Protein AF-A0AA39YQF6-F1 (afdb_monomer)

InterPro domains:
  IPR001810 F-box domain [PF12937] (75-109)
  IPR001810 F-box domain [PS50181] (71-117)
  IPR001810 F-box domain [SM00256] (77-116)
  IPR036047 F-box-like domain superfamily [SSF81383] (59-117)

Secondary structure (DSSP, 8-state):
----HHHHHHHHHHHHHHHHHS----HHHHHHH---GGGGS---------------------------------TTS-HHHHHHHHHT--HHHHHHHHHH-HHHHHH--HHHHS-HHHHHHHHHHHHHHHHHTT-SS-EEEETTTTEEEEGGGSBHHHHTSTTSTTSTTGGG---HHHHHHTTSS-TT-EEEB-BTTB--TT-EEEEPTTT--EE-------STT------THHHHHHTT--PPP-

Foldseek 3Di:
DDDDPVNVVVLVVVLVVVLVPLPVPVVVVVQVPVDDPVNPPDDDPDDDDDDDDDDDDDDDDDDPPPPPPPPDPPPVDDVVVVLVSLLPDQLVSLVSQLVSDVVSVVSDDSPVRDDLVSLLVVQLVVLVVVVVVVDVFRWAAASQSSHIDGQQQFFPCCPPNCCHSPHPNVSVHHGPQRCLVVVVDPAQDWTQGDDPNDRPSQFTWGQHPQQSDTDGDRGDDDDDPDDDPDDPPPCVVRVPDDDPDD

Mean predicted aligned error: 13.23 Å

pLDDT: mean 72.47, std 19.82, range [30.06, 97.0]

Solvent-accessible surface area (backbone atoms only — not comparable to full-atom values): 15669 Å² total; per-residue (Å²): 134,90,77,55,70,67,59,53,53,48,51,52,48,51,51,52,50,48,63,69,65,46,68,85,65,57,56,62,63,68,47,68,57,77,59,58,86,73,75,70,74,78,79,83,95,79,87,87,90,88,84,84,90,80,89,82,83,87,81,94,67,88,78,77,77,73,74,80,72,70,79,70,73,78,78,85,55,58,68,68,59,51,52,57,57,52,72,73,49,51,69,73,53,44,56,52,45,32,73,73,36,73,66,42,43,73,71,53,56,67,76,85,72,47,55,74,63,57,56,45,53,51,46,54,56,50,45,58,50,51,63,73,69,65,50,96,63,62,6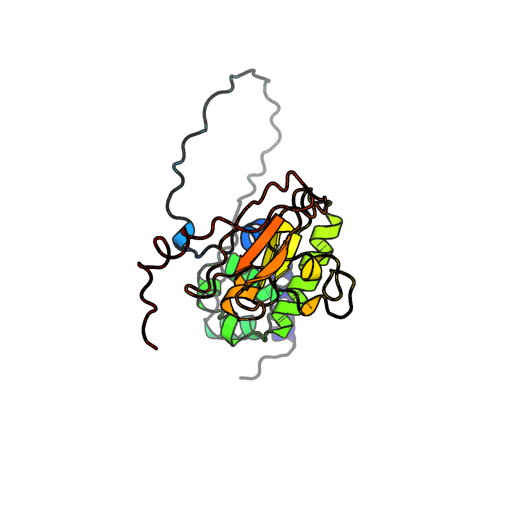3,40,60,16,64,76,80,74,41,60,36,53,53,62,47,25,36,42,57,38,54,76,36,68,20,6,88,90,33,95,38,26,83,70,17,46,30,49,69,54,28,44,78,67,61,73,49,56,62,69,40,76,38,50,36,40,52,95,94,38,83,51,92,49,38,43,38,41,29,41,71,83,73,56,43,83,47,82,48,84,50,84,80,82,68,96,80,77,77,91,83,83,77,79,67,58,63,75,71,49,72,77,68,79,74,82,82,130

Structure (mmCIF, N/CA/C/O backbone):
data_AF-A0AA39YQF6-F1
#
_entry.id   AF-A0AA39YQF6-F1
#
loop_
_atom_site.group_PDB
_atom_site.id
_atom_site.type_symbol
_atom_site.label_atom_id
_atom_site.label_alt_id
_atom_site.label_comp_id
_atom_site.label_asym_id
_atom_site.label_entity_id
_atom_site.label_seq_id
_atom_site.pdbx_PDB_ins_code
_atom_site.Cartn_x
_atom_site.Cartn_y
_atom_site.Cartn_z
_atom_site.occupancy
_atom_site.B_iso_or_equiv
_atom_site.auth_seq_id
_atom_site.auth_comp_id
_atom_site.auth_asym_id
_atom_site.auth_atom_id
_atom_site.pdbx_PDB_model_num
ATOM 1 N N . MET A 1 1 ? 26.046 -16.372 -26.008 1.00 54.56 1 MET A N 1
ATOM 2 C CA . MET A 1 1 ? 26.541 -15.066 -26.482 1.00 54.56 1 MET A CA 1
ATOM 3 C C . MET A 1 1 ? 27.034 -14.348 -25.251 1.00 54.56 1 MET A C 1
ATOM 5 O O . MET A 1 1 ? 26.208 -14.019 -24.410 1.00 54.56 1 MET A O 1
ATOM 9 N N . ASP A 1 2 ? 28.344 -14.199 -25.107 1.00 76.88 2 ASP A N 1
ATOM 10 C CA . ASP A 1 2 ? 28.911 -13.484 -23.968 1.00 76.88 2 ASP A CA 1
ATOM 11 C C . ASP A 1 2 ? 28.803 -11.986 -24.250 1.00 76.88 2 ASP A C 1
ATOM 13 O O . ASP A 1 2 ? 29.362 -11.484 -25.225 1.00 76.88 2 ASP A O 1
ATOM 17 N N . VAL A 1 3 ? 28.003 -11.288 -23.447 1.00 80.69 3 VAL A N 1
ATOM 18 C CA . VAL A 1 3 ? 27.923 -9.826 -23.473 1.00 80.69 3 VAL A CA 1
ATOM 19 C C . VAL A 1 3 ? 29.061 -9.313 -22.601 1.00 80.69 3 VAL A C 1
ATOM 21 O O . VAL A 1 3 ? 29.160 -9.702 -21.441 1.00 80.69 3 VAL A O 1
ATOM 24 N N . ASP A 1 4 ? 29.931 -8.466 -23.146 1.00 89.88 4 ASP A N 1
ATOM 25 C CA . ASP A 1 4 ? 31.057 -7.927 -22.389 1.00 89.88 4 ASP A CA 1
ATOM 26 C C . ASP A 1 4 ? 30.596 -6.977 -21.259 1.00 89.88 4 ASP A C 1
ATOM 28 O O . ASP A 1 4 ? 29.577 -6.281 -21.361 1.00 89.88 4 ASP A O 1
ATOM 32 N N . ASP A 1 5 ? 31.379 -6.913 -20.178 1.00 80.62 5 ASP A N 1
ATOM 33 C CA . ASP A 1 5 ? 31.087 -6.094 -18.990 1.00 80.62 5 ASP A CA 1
ATOM 34 C C . ASP A 1 5 ? 30.942 -4.592 -19.297 1.00 80.62 5 ASP A C 1
ATOM 36 O O . ASP A 1 5 ? 30.231 -3.863 -18.590 1.00 80.62 5 ASP A O 1
ATOM 40 N N . ALA A 1 6 ? 31.592 -4.096 -20.357 1.00 82.88 6 ALA A N 1
ATOM 41 C CA . ALA A 1 6 ? 31.495 -2.693 -20.745 1.00 82.88 6 ALA A CA 1
ATOM 42 C C . ALA A 1 6 ? 30.130 -2.387 -21.380 1.00 82.88 6 ALA A C 1
ATOM 44 O O . ALA A 1 6 ? 29.545 -1.330 -21.106 1.00 82.88 6 ALA A O 1
ATOM 45 N N . THR A 1 7 ? 29.587 -3.320 -22.161 1.00 73.31 7 THR A N 1
ATOM 46 C CA . THR A 1 7 ? 28.230 -3.263 -22.709 1.00 73.31 7 THR A CA 1
ATOM 47 C C . THR A 1 7 ? 27.186 -3.309 -21.592 1.00 73.31 7 THR A C 1
ATOM 49 O O . THR A 1 7 ? 26.326 -2.424 -21.535 1.00 73.31 7 THR A O 1
ATOM 52 N N . LEU A 1 8 ? 27.311 -4.227 -20.625 1.00 69.44 8 LEU A N 1
ATOM 53 C CA . LEU A 1 8 ? 26.427 -4.269 -19.448 1.00 69.44 8 LEU A CA 1
ATOM 54 C C . LEU A 1 8 ? 26.492 -2.968 -18.630 1.00 69.44 8 LEU A C 1
ATOM 56 O O . LEU A 1 8 ? 25.461 -2.414 -18.242 1.00 69.44 8 LEU A O 1
ATOM 60 N N . SER A 1 9 ? 27.689 -2.404 -18.445 1.00 70.88 9 SER A N 1
ATOM 61 C CA . SER A 1 9 ? 27.882 -1.124 -17.745 1.00 70.88 9 SER A CA 1
ATOM 62 C C . SER A 1 9 ? 27.287 0.079 -18.484 1.00 70.88 9 SER A C 1
ATOM 64 O O . SER A 1 9 ? 26.882 1.066 -17.862 1.00 70.88 9 SER A O 1
ATOM 66 N N . ARG A 1 10 ? 27.249 0.056 -19.820 1.00 72.50 10 ARG A N 1
ATOM 67 C CA . ARG A 1 10 ? 26.584 1.092 -20.628 1.00 72.50 10 ARG A CA 1
ATOM 68 C C . ARG A 1 10 ? 25.068 0.977 -20.534 1.00 72.50 10 ARG A C 1
ATOM 70 O O . ARG A 1 10 ? 24.413 1.994 -20.318 1.00 72.50 10 ARG A O 1
ATOM 77 N N . ILE A 1 11 ? 24.537 -0.240 -20.625 1.00 67.81 11 ILE A N 1
ATOM 78 C CA . ILE A 1 11 ? 23.104 -0.517 -20.481 1.00 67.81 11 ILE A CA 1
ATOM 79 C C . ILE A 1 11 ? 22.628 -0.097 -19.086 1.00 67.81 11 ILE A C 1
ATOM 81 O O . ILE A 1 11 ? 21.686 0.681 -18.972 1.00 67.81 11 ILE A O 1
ATOM 85 N N . SER A 1 12 ? 23.336 -0.507 -18.031 1.00 70.75 12 SER A N 1
ATOM 86 C CA . SER A 1 12 ? 23.021 -0.147 -16.642 1.00 70.75 12 SER A CA 1
ATOM 87 C C . SER A 1 12 ? 23.005 1.370 -16.406 1.00 70.75 12 SER A C 1
ATOM 89 O O . SER A 1 12 ? 22.069 1.903 -15.799 1.00 70.75 12 SER A O 1
ATOM 91 N N . ARG A 1 13 ? 23.988 2.103 -16.952 1.00 71.69 13 ARG A N 1
ATOM 92 C CA . ARG A 1 13 ? 23.997 3.576 -16.907 1.00 71.69 13 ARG A CA 1
ATOM 93 C C . ARG A 1 13 ? 22.835 4.184 -17.684 1.00 71.69 13 ARG A C 1
ATOM 95 O O . ARG A 1 13 ? 22.182 5.078 -17.159 1.00 71.69 13 ARG A O 1
ATOM 102 N N . GLY A 1 14 ? 22.538 3.670 -18.878 1.00 72.94 14 GLY A N 1
ATOM 103 C CA . GLY A 1 14 ? 21.401 4.113 -19.684 1.00 72.94 14 GLY A CA 1
ATOM 104 C C . GLY A 1 14 ? 20.064 3.921 -18.967 1.00 72.94 14 GLY A C 1
ATOM 105 O O . GLY A 1 14 ? 19.251 4.840 -18.942 1.00 72.94 14 GLY A O 1
ATOM 106 N N . ILE A 1 15 ? 19.866 2.775 -18.309 1.00 64.81 15 ILE A N 1
ATOM 107 C CA . ILE A 1 15 ? 18.685 2.495 -17.481 1.00 64.81 15 ILE A CA 1
ATOM 108 C C . ILE A 1 15 ? 18.631 3.442 -16.284 1.00 64.81 15 ILE A C 1
ATOM 110 O O . ILE A 1 15 ? 17.590 4.031 -16.014 1.00 64.81 15 ILE A O 1
ATOM 114 N N . SER A 1 16 ? 19.744 3.615 -15.572 1.00 68.56 16 SER A N 1
ATOM 115 C CA . SER A 1 16 ? 19.811 4.490 -14.396 1.00 68.56 16 SER A CA 1
ATOM 116 C C . SER A 1 16 ? 19.506 5.944 -14.752 1.00 68.56 16 SER A C 1
ATOM 118 O O . SER A 1 16 ? 18.759 6.619 -14.042 1.00 68.56 16 SER A O 1
ATOM 120 N N . ASP A 1 17 ? 20.040 6.423 -15.874 1.00 70.62 17 ASP A N 1
ATOM 121 C CA . ASP A 1 17 ? 19.759 7.757 -16.389 1.00 70.62 17 ASP A CA 1
ATOM 122 C C . ASP A 1 17 ? 18.329 7.874 -16.903 1.00 70.62 17 ASP A C 1
ATOM 124 O O . ASP A 1 17 ? 17.693 8.895 -16.650 1.00 70.62 17 ASP A O 1
ATOM 128 N N . LEU A 1 18 ? 17.786 6.835 -17.544 1.00 65.00 18 LEU A N 1
ATOM 129 C CA . LEU A 1 18 ? 16.376 6.784 -17.916 1.00 65.00 18 LEU A CA 1
ATOM 130 C C . LEU A 1 18 ? 15.501 6.905 -16.665 1.00 65.00 18 LEU A C 1
ATOM 132 O O . LEU A 1 18 ? 14.686 7.815 -16.615 1.00 65.00 18 LEU A O 1
ATOM 136 N N . ILE A 1 19 ? 15.729 6.082 -15.631 1.00 63.62 19 ILE A N 1
ATOM 137 C CA . ILE A 1 19 ? 15.008 6.097 -14.344 1.00 63.62 19 ILE A CA 1
ATOM 138 C C . ILE A 1 19 ? 15.106 7.462 -13.655 1.00 63.62 19 ILE A C 1
ATOM 140 O O . ILE A 1 19 ? 14.119 7.925 -13.082 1.00 63.62 19 ILE A O 1
ATOM 144 N N . ARG A 1 20 ? 16.284 8.100 -13.687 1.00 68.81 20 ARG A N 1
ATOM 145 C CA . ARG A 1 20 ? 16.514 9.429 -13.100 1.00 68.81 20 ARG A CA 1
ATOM 146 C C . ARG A 1 20 ? 15.802 10.533 -13.886 1.00 68.81 20 ARG A C 1
ATOM 148 O O . ARG A 1 20 ? 15.379 11.513 -13.285 1.00 68.81 20 ARG A O 1
ATOM 155 N N . ARG A 1 21 ? 15.699 10.383 -15.210 1.00 65.12 21 ARG A N 1
ATOM 156 C CA . ARG A 1 21 ? 15.025 11.322 -16.122 1.00 65.12 21 ARG A CA 1
ATOM 157 C C . ARG A 1 21 ? 13.531 11.088 -16.236 1.00 65.12 21 ARG A C 1
ATOM 159 O O . ARG A 1 21 ? 12.844 11.964 -16.760 1.00 65.12 21 ARG A O 1
ATOM 166 N N . LEU A 1 22 ? 13.023 9.939 -15.782 1.00 56.62 22 LEU A N 1
ATOM 167 C CA . LEU A 1 22 ? 11.589 9.785 -15.610 1.00 56.62 22 LEU A CA 1
ATOM 168 C C . LEU A 1 22 ? 11.155 10.947 -14.730 1.00 56.62 22 LEU A C 1
ATOM 170 O O . LEU A 1 22 ? 11.767 11.137 -13.671 1.00 56.62 22 LEU A O 1
ATOM 174 N N . PRO A 1 23 ? 10.164 11.748 -15.168 1.00 52.62 23 PRO A N 1
ATOM 175 C CA . PRO A 1 23 ? 9.659 12.800 -14.317 1.00 52.62 23 PRO A CA 1
ATOM 176 C C . PRO A 1 23 ? 9.361 12.175 -12.953 1.00 52.62 23 PRO A C 1
ATOM 178 O O . PRO A 1 23 ? 9.047 10.979 -12.864 1.00 52.62 23 PRO A O 1
ATOM 181 N N . GLU A 1 24 ? 9.414 12.962 -11.883 1.00 54.78 24 GLU A N 1
ATOM 182 C CA . GLU A 1 24 ? 8.571 12.644 -10.737 1.00 54.78 24 GLU A CA 1
ATOM 183 C C . GLU A 1 24 ? 7.124 12.747 -11.242 1.00 54.78 24 GLU A C 1
ATOM 185 O O . GLU A 1 24 ? 6.407 13.704 -10.974 1.00 54.78 24 GLU A O 1
ATOM 190 N N . VAL A 1 25 ? 6.702 11.777 -12.067 1.00 46.88 25 VAL A N 1
ATOM 191 C CA . VAL A 1 25 ? 5.319 11.417 -12.279 1.00 46.88 25 VAL A CA 1
ATOM 192 C C . VAL A 1 25 ? 4.860 11.269 -10.861 1.00 46.88 25 VAL A C 1
ATOM 194 O O . VAL A 1 25 ? 5.382 10.401 -10.162 1.00 46.88 25 VAL A O 1
ATOM 197 N N . SER A 1 26 ? 4.046 12.228 -10.423 1.00 49.22 26 SER A N 1
ATOM 198 C CA . SER A 1 26 ? 3.523 12.326 -9.075 1.00 49.22 26 SER A CA 1
ATOM 199 C C . SER A 1 26 ? 3.069 10.925 -8.685 1.00 49.22 26 SER A C 1
ATOM 201 O O . SER A 1 26 ? 1.995 10.470 -9.078 1.00 49.22 26 SER A O 1
ATOM 203 N N . LEU A 1 27 ? 3.953 10.193 -7.996 1.00 49.50 27 LEU A N 1
ATOM 204 C CA . LEU A 1 27 ? 3.672 8.849 -7.513 1.00 49.50 27 LEU A CA 1
ATOM 205 C C . LEU A 1 27 ? 2.455 8.978 -6.605 1.00 49.50 27 LEU A C 1
ATOM 207 O O . LEU A 1 27 ? 1.599 8.117 -6.615 1.00 49.50 27 LEU A O 1
ATOM 211 N N . GLU A 1 28 ? 2.285 10.130 -5.959 1.00 50.06 28 GLU A N 1
ATOM 212 C CA . GLU A 1 28 ? 1.032 10.529 -5.342 1.00 50.06 28 GLU A CA 1
ATOM 213 C C . GLU A 1 28 ? -0.171 10.187 -6.238 1.00 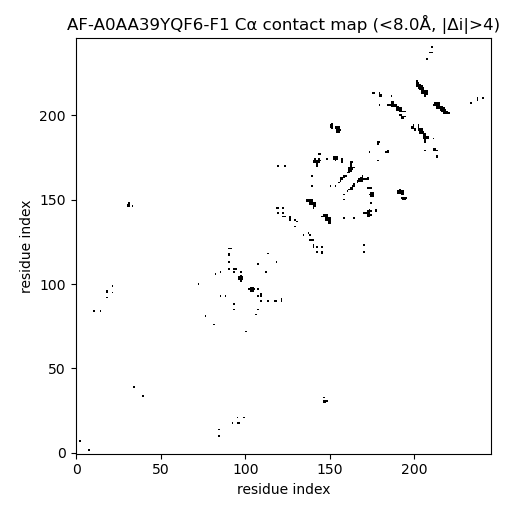50.06 28 GLU A C 1
ATOM 215 O O . GLU A 1 28 ? -0.958 9.341 -5.833 1.00 50.06 28 GLU A O 1
ATOM 220 N N . ARG A 1 29 ? -0.313 10.701 -7.470 1.00 48.00 29 ARG A N 1
ATOM 221 C CA . ARG A 1 29 ? -1.481 10.376 -8.322 1.00 48.00 29 ARG A CA 1
ATOM 222 C C . ARG A 1 29 ? -1.661 8.876 -8.561 1.00 48.00 29 ARG A C 1
ATOM 224 O O . ARG A 1 29 ? -2.766 8.370 -8.414 1.00 48.00 29 ARG A O 1
ATOM 231 N N . GLN A 1 30 ? -0.605 8.139 -8.888 1.00 52.31 30 GLN A N 1
ATOM 232 C CA . GLN A 1 30 ? -0.744 6.706 -9.185 1.00 52.31 30 GLN A CA 1
ATOM 233 C C . GLN A 1 30 ? -1.089 5.874 -7.932 1.00 52.31 30 GLN A C 1
ATOM 235 O O . GLN A 1 30 ? -1.746 4.839 -8.023 1.00 52.31 30 GLN A O 1
ATOM 240 N N . TRP A 1 31 ? -0.688 6.350 -6.752 1.00 51.53 31 TRP A N 1
ATOM 241 C CA . TRP A 1 31 ? -0.896 5.679 -5.471 1.00 51.53 31 TRP A CA 1
ATOM 242 C C . TRP A 1 31 ? -2.199 6.087 -4.776 1.00 51.53 31 TRP A C 1
ATOM 244 O O . TRP A 1 31 ? -2.759 5.275 -4.039 1.00 51.53 31 TRP A O 1
ATOM 254 N N . TRP A 1 32 ? -2.691 7.308 -5.018 1.00 48.25 32 TRP A N 1
ATOM 255 C CA . TRP A 1 32 ? -3.987 7.790 -4.532 1.00 48.25 32 TRP A CA 1
ATOM 256 C C . TRP A 1 32 ? -5.139 7.032 -5.179 1.00 48.25 32 TRP A C 1
ATOM 258 O O . TRP A 1 32 ? -6.104 6.702 -4.492 1.00 48.25 32 TRP A O 1
ATOM 268 N N . TYR A 1 33 ? -5.040 6.722 -6.475 1.00 43.44 33 TYR A N 1
ATOM 269 C CA . TYR A 1 33 ? -6.209 6.221 -7.186 1.00 43.44 33 TYR A CA 1
ATOM 270 C C . TYR A 1 33 ? -6.398 4.717 -7.105 1.00 43.44 33 TYR A C 1
ATOM 272 O O . TYR A 1 33 ? -7.548 4.297 -7.107 1.00 43.44 33 TYR A O 1
ATOM 280 N N . GLY A 1 34 ? -5.349 3.886 -6.977 1.00 41.56 34 GLY A N 1
ATOM 281 C CA . GLY A 1 34 ? -5.523 2.420 -6.932 1.00 41.56 34 GLY A CA 1
ATOM 282 C C . GLY A 1 34 ? -6.528 1.907 -7.978 1.00 41.56 34 GLY A C 1
ATOM 283 O O . GLY A 1 34 ? -7.260 0.949 -7.706 1.00 41.56 34 GLY A O 1
ATOM 284 N N . ALA A 1 35 ? -6.598 2.642 -9.086 1.00 37.28 35 ALA A N 1
ATOM 285 C CA . ALA A 1 35 ? -7.637 2.600 -10.081 1.00 37.28 35 ALA A CA 1
ATOM 286 C C . ALA A 1 35 ? -7.198 1.564 -11.091 1.00 37.28 35 ALA A C 1
ATOM 288 O O . ALA A 1 35 ? -6.044 1.559 -11.538 1.00 37.28 35 ALA A O 1
ATOM 289 N N . HIS A 1 36 ? -8.112 0.663 -11.412 1.00 40.94 36 HIS A N 1
ATOM 290 C CA . HIS A 1 36 ? -7.956 -0.140 -12.607 1.00 40.94 36 HIS A CA 1
ATOM 291 C C . HIS A 1 36 ? -7.805 0.840 -13.789 1.00 40.94 36 HIS A C 1
ATOM 293 O O . HIS A 1 36 ? -8.430 1.901 -13.761 1.00 40.94 36 HIS A O 1
ATOM 299 N N . PRO A 1 37 ? -7.014 0.545 -14.835 1.00 41.44 37 PRO A N 1
ATOM 300 C CA . PRO A 1 37 ? -6.973 1.382 -16.040 1.00 41.44 37 PRO A CA 1
ATOM 301 C C . PRO A 1 37 ? -8.361 1.668 -16.651 1.00 41.44 37 PRO A C 1
ATOM 303 O O . PRO A 1 37 ? -8.509 2.629 -17.400 1.00 41.44 37 PRO A O 1
ATOM 306 N N . ASP A 1 38 ? -9.374 0.873 -16.297 1.00 42.38 38 ASP A N 1
ATOM 307 C CA . ASP A 1 38 ? -10.764 1.034 -16.734 1.00 42.38 38 ASP A CA 1
ATOM 308 C C . ASP A 1 38 ? -11.576 2.048 -15.903 1.00 42.38 38 ASP A C 1
ATOM 310 O O . ASP A 1 38 ? -12.613 2.515 -16.365 1.00 42.38 38 ASP A O 1
ATOM 314 N N . ASP A 1 39 ? -11.098 2.471 -14.725 1.00 37.03 39 ASP A N 1
ATOM 315 C CA . ASP A 1 39 ? -11.755 3.512 -13.910 1.00 37.03 39 ASP A CA 1
ATOM 316 C C . ASP A 1 39 ? -11.535 4.933 -14.486 1.00 37.03 39 ASP A C 1
ATOM 318 O O . ASP A 1 39 ? -12.001 5.921 -13.922 1.00 37.03 39 ASP A O 1
ATOM 322 N N . TYR A 1 40 ? -10.822 5.056 -15.615 1.00 40.50 40 TYR A N 1
ATOM 323 C CA . TYR A 1 40 ? -10.570 6.317 -16.327 1.00 40.50 40 TYR A CA 1
ATOM 324 C C . TYR A 1 40 ? -11.576 6.605 -17.455 1.00 40.50 40 TYR A C 1
ATOM 326 O O . TYR A 1 40 ? -11.377 7.538 -18.239 1.00 40.50 40 TYR A O 1
ATOM 334 N N . ALA A 1 41 ? -12.656 5.829 -17.571 1.00 42.00 41 ALA A N 1
ATOM 335 C CA . ALA A 1 41 ? -13.713 6.131 -18.524 1.00 42.00 41 ALA A CA 1
ATOM 336 C C . ALA A 1 41 ? -14.601 7.284 -18.011 1.00 42.00 41 ALA A C 1
ATOM 338 O O . ALA A 1 41 ? -15.471 7.080 -17.172 1.00 42.00 41 ALA A O 1
ATOM 339 N N . LEU A 1 42 ? -14.401 8.460 -18.621 1.00 42.50 42 LEU A N 1
ATOM 340 C CA . LEU A 1 42 ? -15.298 9.627 -18.675 1.00 42.50 42 LEU A CA 1
ATOM 341 C C . LEU A 1 42 ? -15.326 10.549 -17.441 1.00 42.50 42 LEU A C 1
ATOM 343 O O . LEU A 1 42 ? -16.198 10.451 -16.588 1.00 42.50 42 LEU A O 1
ATOM 347 N N . GLU A 1 43 ? -14.477 11.577 -17.469 1.00 34.66 43 GLU A N 1
ATOM 348 C CA . GLU A 1 43 ? -14.883 12.915 -17.018 1.00 34.66 43 GLU A CA 1
ATOM 349 C C . GLU A 1 43 ? -14.986 13.811 -18.270 1.00 34.66 43 GLU A C 1
ATOM 351 O O . GLU A 1 43 ? -14.024 13.876 -19.046 1.00 34.6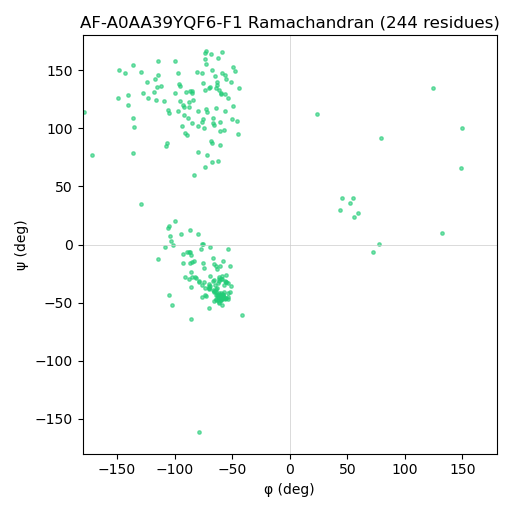6 43 GLU A O 1
ATOM 356 N N . PRO A 1 44 ? -16.140 14.452 -18.539 1.00 36.19 44 PRO A N 1
ATOM 357 C CA . PRO A 1 44 ? -16.311 15.322 -19.695 1.00 36.19 44 PRO A CA 1
ATOM 358 C C . PRO A 1 44 ? -15.506 16.617 -19.530 1.00 36.19 44 PRO A C 1
ATOM 360 O O . PRO A 1 44 ? -15.510 17.266 -18.486 1.00 36.19 44 PRO A O 1
ATOM 363 N N . ALA A 1 45 ? -14.805 16.991 -20.598 1.00 42.53 45 ALA A N 1
ATOM 364 C CA . ALA A 1 45 ? -13.993 18.193 -20.692 1.00 42.53 45 ALA A CA 1
ATOM 365 C C . ALA A 1 45 ? -14.869 19.453 -20.785 1.00 42.53 45 ALA A C 1
ATOM 367 O O . ALA A 1 45 ? -15.018 20.024 -21.859 1.00 42.53 45 ALA A O 1
ATOM 368 N N . GLU A 1 46 ? -15.435 19.911 -19.672 1.00 46.66 46 GLU A N 1
ATOM 369 C CA . GLU A 1 46 ? -16.188 21.168 -19.637 1.00 46.66 46 GLU A CA 1
ATOM 370 C C . GLU A 1 46 ? -15.836 21.991 -18.397 1.00 46.66 46 GLU A C 1
ATOM 372 O O . GLU A 1 46 ? -16.573 22.012 -17.425 1.00 46.66 46 GLU A O 1
ATOM 377 N N . HIS A 1 47 ? -14.693 22.684 -18.436 1.00 43.38 47 HIS A N 1
ATOM 378 C CA . HIS A 1 47 ? -14.525 24.004 -17.808 1.00 43.38 47 HIS A CA 1
ATOM 379 C C . HIS A 1 47 ? -13.180 24.629 -18.203 1.00 43.38 47 HIS A C 1
ATOM 381 O O . HIS A 1 47 ? -12.217 24.683 -17.441 1.00 43.38 47 HIS A O 1
ATOM 387 N N . GLN A 1 48 ? -13.129 25.153 -19.425 1.00 41.47 48 GLN A N 1
ATOM 388 C CA . GLN A 1 48 ? -12.223 26.238 -19.786 1.00 41.47 48 GLN A CA 1
ATOM 389 C C . GLN A 1 48 ? -13.029 27.245 -20.596 1.00 41.47 48 GLN A C 1
ATOM 391 O O . GLN A 1 48 ? -13.321 26.987 -21.755 1.00 41.47 48 GLN A O 1
ATOM 396 N N . ASN A 1 49 ? -13.442 28.347 -19.967 1.00 45.44 49 ASN A N 1
ATOM 397 C CA . ASN A 1 49 ? -13.563 29.655 -20.613 1.00 45.44 49 ASN A CA 1
ATOM 398 C C . ASN A 1 49 ? -14.025 30.707 -19.607 1.00 45.44 49 ASN A C 1
ATOM 400 O O . ASN A 1 49 ? -15.152 30.668 -19.127 1.00 45.44 49 ASN A O 1
ATOM 404 N N . SER A 1 50 ? -13.137 31.661 -19.344 1.00 46.59 50 SER A N 1
ATOM 405 C CA . SER A 1 50 ? -13.405 33.101 -19.290 1.00 46.59 50 SER A CA 1
ATOM 406 C C . SER A 1 50 ? -12.451 33.726 -18.287 1.00 46.59 50 SER A C 1
ATOM 40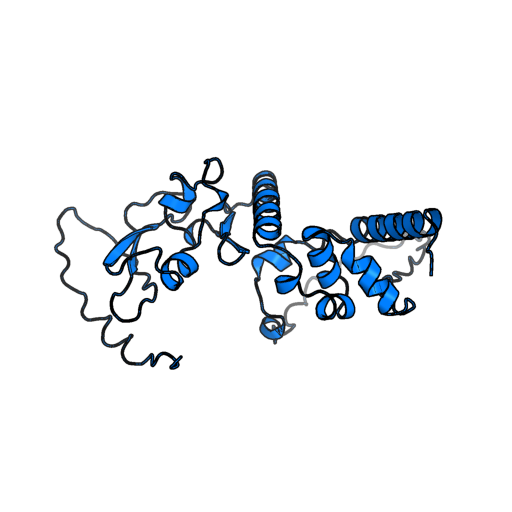8 O O . SER A 1 50 ? -12.688 33.662 -17.087 1.00 46.59 50 SER A O 1
ATOM 410 N N . LEU A 1 51 ? -11.374 34.335 -18.778 1.00 44.34 51 LEU A N 1
ATOM 411 C CA . LEU A 1 51 ? -10.819 35.528 -18.153 1.00 44.34 51 LEU A CA 1
ATOM 412 C C . LEU A 1 51 ? -10.181 36.388 -19.241 1.00 44.34 51 LEU A C 1
ATOM 414 O O . LEU A 1 51 ? -9.415 35.920 -20.084 1.00 44.34 51 LEU A O 1
ATOM 418 N N . ALA A 1 52 ? -10.636 37.633 -19.242 1.00 48.56 52 ALA A N 1
ATOM 419 C CA . ALA A 1 52 ? -10.466 38.619 -20.282 1.00 48.56 52 ALA A CA 1
ATOM 420 C C . ALA A 1 52 ? -9.044 39.182 -20.357 1.00 48.56 52 ALA A C 1
ATOM 422 O O . ALA A 1 52 ? -8.255 39.142 -19.414 1.00 48.56 52 ALA A O 1
ATOM 423 N N . ALA A 1 53 ? -8.779 39.735 -21.533 1.00 53.22 53 ALA A N 1
ATOM 424 C CA . ALA A 1 53 ? -7.559 40.382 -21.956 1.00 53.22 53 ALA A CA 1
ATOM 425 C C . ALA A 1 53 ? -7.217 41.642 -21.151 1.00 53.22 53 ALA A C 1
ATOM 427 O O . ALA A 1 53 ? -8.057 42.520 -20.973 1.00 53.22 53 ALA A O 1
ATOM 428 N N . THR A 1 54 ? -5.932 41.804 -20.850 1.00 48.66 54 THR A N 1
ATOM 429 C CA . THR A 1 54 ? -5.262 43.109 -20.866 1.00 48.66 54 THR A CA 1
ATOM 430 C C . THR A 1 54 ? -3.869 42.910 -21.438 1.00 48.66 54 THR A C 1
ATOM 432 O O . THR A 1 54 ? -3.095 42.091 -20.944 1.00 48.66 54 THR A O 1
ATOM 435 N N . GLY A 1 55 ? -3.604 43.605 -22.542 1.00 57.09 55 GLY A N 1
ATOM 436 C CA . GLY A 1 55 ? -2.381 43.481 -23.316 1.00 57.09 55 GLY A CA 1
ATOM 437 C C . GLY A 1 55 ? -1.185 44.167 -22.668 1.00 57.09 55 GLY A C 1
ATOM 438 O O . GLY A 1 55 ? -1.318 45.229 -22.068 1.00 57.09 55 GLY A O 1
ATOM 439 N N . THR A 1 56 ? -0.014 43.580 -22.903 1.00 52.56 56 THR A N 1
ATOM 440 C CA . THR A 1 56 ? 1.280 44.252 -22.792 1.00 52.56 56 THR A CA 1
ATOM 441 C C . THR A 1 56 ? 2.158 43.776 -23.944 1.00 52.56 56 THR A C 1
ATOM 443 O O . THR A 1 56 ? 2.270 42.584 -24.226 1.00 52.56 56 THR A O 1
ATOM 446 N N . THR A 1 57 ? 2.711 44.747 -24.655 1.00 57.16 57 THR A N 1
ATOM 447 C CA . THR A 1 57 ? 3.430 44.642 -25.923 1.00 57.16 57 THR A CA 1
ATOM 448 C C . THR A 1 57 ? 4.841 44.071 -25.799 1.00 57.16 57 THR A C 1
ATOM 450 O O . THR A 1 57 ? 5.602 44.460 -24.919 1.00 57.16 57 THR A O 1
ATOM 453 N N . LEU A 1 58 ? 5.159 43.208 -26.770 1.00 55.78 58 LEU A N 1
ATOM 454 C CA . LEU A 1 58 ? 6.444 42.956 -27.435 1.00 55.78 58 LEU A CA 1
ATOM 455 C C . LEU A 1 58 ? 7.752 43.319 -26.699 1.00 55.78 58 LEU A C 1
ATOM 457 O O . LEU A 1 58 ? 8.182 44.470 -26.653 1.00 55.78 58 LEU A O 1
ATOM 461 N N . SER A 1 59 ? 8.500 42.273 -26.351 1.00 50.66 59 SER A N 1
ATOM 462 C CA . SER A 1 59 ? 9.955 42.255 -26.499 1.00 50.66 59 SER A CA 1
ATOM 463 C C . SER A 1 59 ? 10.367 40.904 -27.074 1.00 50.66 59 SER A C 1
ATOM 465 O O . SER A 1 59 ? 10.232 39.861 -26.439 1.00 50.66 59 SER A O 1
ATOM 467 N N . THR A 1 60 ? 10.789 40.937 -28.335 1.00 56.81 60 THR A N 1
ATOM 468 C CA . THR A 1 60 ? 11.352 39.825 -29.100 1.00 56.81 60 THR A CA 1
ATOM 469 C C . THR A 1 60 ? 12.689 39.415 -28.494 1.00 56.81 60 THR A C 1
ATOM 471 O O . THR A 1 60 ? 13.697 40.084 -28.704 1.00 56.81 60 THR A O 1
ATOM 474 N N . MET A 1 61 ? 12.692 38.308 -27.755 1.00 55.34 61 MET A N 1
ATOM 475 C CA . MET A 1 61 ? 13.891 37.518 -27.491 1.00 55.34 61 MET A CA 1
ATOM 476 C C . MET A 1 61 ? 13.686 36.123 -28.073 1.00 55.34 61 MET A C 1
ATOM 478 O O . MET A 1 61 ? 12.626 35.521 -27.900 1.00 55.34 61 MET A O 1
ATOM 482 N N . ASP A 1 62 ? 14.691 35.673 -28.821 1.00 54.75 62 ASP A N 1
ATOM 483 C CA . ASP A 1 62 ? 14.710 34.458 -29.626 1.00 54.75 62 ASP A CA 1
ATOM 484 C C . ASP A 1 62 ? 14.161 33.238 -28.885 1.00 54.75 62 ASP A C 1
ATOM 486 O O . ASP A 1 62 ? 14.805 32.636 -28.020 1.00 54.75 62 ASP A O 1
ATOM 490 N N . ALA A 1 63 ? 12.951 32.847 -29.285 1.00 56.81 63 ALA A N 1
ATOM 491 C CA . ALA A 1 63 ? 12.335 31.589 -28.921 1.00 56.81 63 ALA A CA 1
ATOM 492 C C . ALA A 1 63 ? 13.124 30.459 -29.592 1.00 56.81 63 ALA A C 1
ATOM 494 O O . ALA A 1 63 ? 12.800 30.003 -30.691 1.00 56.81 63 ALA A O 1
ATOM 495 N N . THR A 1 64 ? 14.173 29.991 -28.915 1.00 63.84 64 THR A N 1
ATOM 496 C CA . THR A 1 64 ? 14.741 28.669 -29.165 1.00 63.84 64 THR A CA 1
ATOM 497 C C . THR A 1 64 ? 13.608 27.675 -28.964 1.00 63.84 64 THR A C 1
ATOM 499 O O . THR A 1 64 ? 13.219 27.343 -27.846 1.00 63.84 64 THR A O 1
ATOM 502 N N . LYS A 1 65 ? 13.015 27.268 -30.087 1.00 64.62 65 LYS A N 1
ATOM 503 C CA . LYS A 1 65 ? 11.952 26.279 -30.200 1.00 64.62 65 LYS A CA 1
ATOM 504 C C . LYS A 1 65 ? 12.505 24.972 -29.638 1.00 64.62 65 LYS A C 1
ATOM 506 O O . LYS A 1 65 ? 13.067 24.171 -30.380 1.00 64.62 65 LYS A O 1
ATOM 511 N N . GLN A 1 66 ? 12.421 24.792 -28.319 1.00 61.44 66 GLN A N 1
ATOM 512 C CA . GLN A 1 66 ? 12.713 23.526 -27.666 1.00 61.44 66 GLN A CA 1
ATOM 513 C C . GLN A 1 66 ? 11.727 22.529 -28.252 1.00 61.44 66 GLN A C 1
ATOM 515 O O . GLN A 1 66 ? 10.547 22.501 -27.899 1.00 61.44 66 GLN A O 1
ATOM 520 N N . VAL A 1 67 ? 12.205 21.770 -29.235 1.00 63.47 67 VAL A N 1
ATOM 521 C CA . VAL A 1 67 ? 11.472 20.646 -29.785 1.00 63.47 67 VAL A CA 1
ATOM 522 C C . VAL A 1 67 ? 11.292 19.707 -28.611 1.00 63.47 67 VAL A C 1
ATOM 524 O O . VAL A 1 67 ? 12.243 19.098 -28.128 1.00 63.47 67 VAL A O 1
ATOM 527 N N . ASN A 1 68 ? 10.068 19.668 -28.101 1.00 59.50 68 ASN A N 1
ATOM 528 C CA . ASN A 1 68 ? 9.665 18.807 -27.010 1.00 59.50 68 ASN A CA 1
ATOM 529 C C . ASN A 1 68 ? 9.568 17.386 -27.582 1.00 59.50 68 ASN A C 1
ATOM 531 O O . ASN A 1 68 ? 8.482 16.840 -27.770 1.00 59.50 68 ASN A O 1
ATOM 535 N N . THR A 1 69 ? 10.711 16.818 -27.979 1.00 64.12 69 THR A N 1
ATOM 536 C CA . THR A 1 69 ? 10.813 15.419 -28.364 1.00 64.12 69 THR A CA 1
ATOM 537 C C . THR A 1 69 ? 10.605 14.635 -27.085 1.00 64.12 69 THR A C 1
ATOM 539 O O . THR A 1 69 ? 11.554 14.363 -26.347 1.00 64.12 69 THR A O 1
ATOM 542 N N . ARG A 1 70 ? 9.341 14.308 -26.787 1.00 61.22 70 ARG A N 1
ATOM 543 C CA . ARG A 1 70 ? 9.044 13.228 -25.853 1.00 61.22 70 ARG A CA 1
ATOM 544 C C . ARG A 1 70 ? 9.888 12.050 -26.327 1.00 61.22 70 ARG A C 1
ATOM 546 O O . ARG A 1 70 ? 9.716 11.664 -27.485 1.00 61.22 70 ARG A O 1
ATOM 553 N N . PRO A 1 71 ? 10.818 11.538 -25.507 1.00 61.75 71 PRO A N 1
ATOM 554 C CA . PRO A 1 71 ? 11.572 10.365 -25.894 1.00 61.75 71 PRO A CA 1
ATOM 555 C C . PRO A 1 71 ? 10.540 9.288 -26.207 1.00 61.75 71 PRO A C 1
ATOM 557 O O . PRO A 1 71 ? 9.739 8.917 -25.342 1.00 61.75 71 PRO A O 1
ATOM 560 N N . SER A 1 72 ? 10.487 8.870 -27.470 1.00 62.25 72 SER A N 1
ATOM 561 C CA . SER A 1 72 ? 9.733 7.685 -27.830 1.00 62.25 72 SER A CA 1
ATOM 562 C C . SER A 1 72 ? 10.262 6.549 -26.954 1.00 62.25 72 SER A C 1
ATOM 564 O O . SER A 1 72 ? 11.465 6.509 -26.663 1.00 62.25 72 SER A O 1
ATOM 566 N N . PRO A 1 73 ? 9.388 5.644 -26.481 1.00 64.88 73 PRO A N 1
ATOM 567 C CA . PRO A 1 73 ? 9.851 4.411 -25.866 1.00 64.88 73 PRO A CA 1
ATOM 568 C C . PRO A 1 73 ? 10.922 3.788 -26.769 1.00 64.88 73 PRO A C 1
ATOM 570 O O . PRO A 1 73 ? 10.841 3.983 -27.983 1.00 64.88 73 PRO A O 1
ATOM 573 N N . PRO A 1 74 ? 11.905 3.057 -26.224 1.00 67.50 74 PRO A N 1
ATOM 574 C CA . PRO A 1 74 ? 12.893 2.353 -27.030 1.00 67.50 74 PRO A CA 1
ATOM 575 C C . PRO A 1 74 ? 12.221 1.206 -27.808 1.00 67.50 74 PRO A C 1
ATOM 577 O O . PRO A 1 74 ? 12.393 0.036 -27.490 1.00 67.50 74 PRO A O 1
ATOM 580 N N . SER A 1 75 ? 11.409 1.544 -28.808 1.00 69.25 75 SER A N 1
ATOM 581 C CA . SER A 1 75 ? 10.787 0.634 -29.771 1.00 69.25 75 SER A CA 1
ATOM 582 C C . SER A 1 75 ? 11.826 -0.040 -30.659 1.00 69.25 75 SER A C 1
ATOM 584 O O . SER A 1 75 ? 11.530 -1.054 -31.279 1.00 69.25 75 SER A O 1
ATOM 586 N N . ASP A 1 76 ? 13.038 0.510 -30.683 1.00 82.31 76 ASP A N 1
ATOM 587 C CA . ASP A 1 76 ? 14.135 0.043 -31.520 1.00 82.31 76 ASP A CA 1
ATOM 588 C C . ASP A 1 76 ? 14.955 -1.064 -30.834 1.00 82.31 76 ASP A C 1
ATOM 590 O O . ASP A 1 76 ? 15.843 -1.644 -31.456 1.00 82.31 76 ASP A O 1
ATOM 594 N N . LEU A 1 77 ? 14.678 -1.373 -29.556 1.00 85.12 77 LEU A N 1
ATOM 595 C CA . LEU A 1 77 ? 15.312 -2.498 -28.873 1.00 85.12 77 LEU A CA 1
ATOM 596 C C . LEU A 1 77 ? 14.539 -3.803 -29.131 1.00 85.12 77 LEU A C 1
ATOM 598 O O . LEU A 1 77 ? 13.327 -3.846 -28.904 1.00 85.12 77 LEU A O 1
ATOM 602 N N . PRO A 1 78 ? 15.236 -4.893 -29.508 1.00 90.38 78 PRO A N 1
ATOM 603 C CA . PRO A 1 78 ? 14.667 -6.233 -29.513 1.00 90.38 78 PRO A CA 1
ATOM 604 C C . PRO A 1 78 ? 14.005 -6.585 -28.166 1.00 90.38 78 PRO A C 1
ATOM 606 O O . PRO A 1 78 ? 14.571 -6.260 -27.109 1.00 90.38 78 PRO A O 1
ATOM 609 N N . PRO A 1 79 ? 12.838 -7.258 -28.165 1.00 89.06 79 PRO A N 1
ATOM 610 C CA . PRO A 1 79 ? 12.114 -7.619 -26.945 1.00 89.06 79 PRO A CA 1
ATOM 611 C C . PRO A 1 79 ? 12.957 -8.382 -25.915 1.00 89.06 79 PRO A C 1
ATOM 613 O O . PRO A 1 79 ? 12.776 -8.192 -24.715 1.00 89.06 79 PRO A O 1
ATOM 616 N N . GLU A 1 80 ? 13.908 -9.200 -26.359 1.00 91.56 80 GLU A N 1
ATOM 617 C CA . GLU A 1 80 ? 14.794 -10.002 -25.508 1.00 91.56 80 GLU A CA 1
ATOM 618 C C . GLU A 1 80 ? 15.736 -9.120 -24.680 1.00 91.56 80 GLU A C 1
ATOM 620 O O . GLU A 1 80 ? 15.963 -9.368 -23.492 1.00 91.56 80 GLU A O 1
ATOM 625 N N . LEU A 1 81 ? 16.250 -8.045 -25.288 1.00 89.94 81 LEU A N 1
ATOM 626 C CA . LEU A 1 81 ? 17.072 -7.068 -24.578 1.00 89.94 81 LEU A CA 1
ATOM 627 C C . LEU A 1 81 ? 16.222 -6.262 -23.599 1.00 89.94 81 LEU A C 1
ATOM 629 O O . LEU A 1 81 ? 16.679 -5.992 -22.491 1.00 89.94 81 LEU A O 1
ATOM 633 N N . LEU A 1 82 ? 14.979 -5.923 -23.962 1.00 90.06 82 LEU A N 1
ATOM 634 C CA . LEU A 1 82 ? 14.054 -5.265 -23.038 1.00 90.06 82 LEU A CA 1
ATOM 635 C C . LEU A 1 82 ? 13.764 -6.147 -21.822 1.00 90.06 82 LEU A C 1
ATOM 637 O O . LEU A 1 82 ? 13.855 -5.653 -20.707 1.00 90.06 82 LEU A O 1
ATOM 641 N N . LEU A 1 83 ? 13.480 -7.438 -22.002 1.00 90.56 83 LEU A N 1
ATOM 642 C CA . LEU A 1 83 ? 13.263 -8.366 -20.886 1.00 90.56 83 LEU A CA 1
ATOM 643 C C . LEU A 1 83 ? 14.497 -8.474 -19.985 1.00 90.56 83 LEU A C 1
ATOM 645 O O . LEU A 1 83 ? 14.372 -8.351 -18.770 1.00 90.56 83 LEU A O 1
ATOM 649 N N . THR A 1 84 ? 15.685 -8.578 -20.583 1.00 92.44 84 THR A N 1
ATOM 650 C CA . THR A 1 84 ? 16.952 -8.606 -19.838 1.00 92.44 84 THR A CA 1
ATOM 651 C C . THR A 1 84 ? 17.135 -7.331 -19.012 1.00 92.44 84 THR A C 1
ATOM 653 O O . THR A 1 84 ? 17.448 -7.393 -17.830 1.00 92.44 84 THR A O 1
ATOM 656 N N . ILE A 1 85 ? 16.894 -6.156 -19.605 1.00 90.12 85 ILE A N 1
ATOM 657 C CA . ILE A 1 85 ? 16.916 -4.862 -18.903 1.00 90.12 85 ILE A CA 1
ATOM 658 C C . ILE A 1 85 ? 15.909 -4.857 -17.759 1.00 90.12 85 ILE A C 1
ATOM 660 O O . ILE A 1 85 ? 16.222 -4.416 -16.649 1.00 90.12 85 ILE A O 1
ATOM 664 N N . LEU A 1 86 ? 14.695 -5.331 -18.044 1.00 91.50 86 LEU A N 1
ATOM 665 C CA . LEU A 1 86 ? 13.633 -5.380 -17.070 1.00 91.50 86 LEU A CA 1
ATOM 666 C C . LEU A 1 86 ? 14.079 -6.218 -15.886 1.00 91.50 86 LEU A C 1
ATOM 668 O O . LEU A 1 86 ? 13.866 -5.715 -14.793 1.00 91.50 86 LEU A O 1
ATOM 672 N N . ASP A 1 87 ? 14.712 -7.382 -16.057 1.00 93.50 87 ASP A N 1
ATOM 673 C CA . ASP A 1 87 ? 15.147 -8.300 -14.985 1.00 93.50 87 ASP A CA 1
ATOM 674 C C . ASP A 1 87 ? 16.053 -7.662 -13.921 1.00 93.50 87 ASP A C 1
ATOM 676 O O . ASP A 1 87 ? 15.989 -8.049 -12.752 1.00 93.50 87 ASP A O 1
ATOM 680 N N . TYR A 1 88 ? 16.789 -6.604 -14.267 1.00 94.00 88 TYR A N 1
ATOM 681 C CA . TYR A 1 88 ? 17.629 -5.858 -13.322 1.00 94.00 88 TYR A CA 1
ATOM 682 C C . TYR A 1 88 ? 16.904 -4.734 -12.564 1.00 94.00 88 TYR A C 1
ATOM 684 O O . TYR A 1 88 ? 17.492 -4.118 -11.674 1.00 94.00 88 TYR A O 1
ATOM 692 N N . LEU A 1 89 ? 15.643 -4.434 -12.891 1.00 93.38 89 LEU A N 1
ATOM 693 C CA . LEU A 1 89 ? 14.872 -3.409 -12.183 1.00 93.38 89 LEU A CA 1
ATOM 694 C C . LEU A 1 89 ? 14.429 -3.876 -10.792 1.00 93.38 89 LEU A C 1
ATOM 696 O O . LEU A 1 89 ? 13.836 -4.944 -10.638 1.00 93.38 89 LEU A O 1
ATOM 700 N N . ASP A 1 90 ? 14.636 -3.019 -9.792 1.00 94.19 90 ASP A N 1
ATOM 701 C CA . ASP A 1 90 ? 14.012 -3.170 -8.481 1.00 94.19 90 ASP A CA 1
ATOM 702 C C . ASP A 1 90 ? 12.508 -2.833 -8.538 1.00 94.19 90 ASP A C 1
ATOM 704 O O . ASP A 1 90 ? 12.001 -2.271 -9.514 1.00 94.19 90 ASP A O 1
ATOM 708 N N . TYR A 1 91 ? 11.758 -3.185 -7.489 1.00 93.94 91 TYR A N 1
ATOM 709 C CA . TYR A 1 91 ? 10.311 -2.941 -7.446 1.00 93.94 91 TYR A CA 1
ATOM 710 C C . TYR A 1 91 ? 9.922 -1.456 -7.671 1.00 93.94 91 TYR A C 1
ATOM 712 O O . TYR A 1 91 ? 9.033 -1.194 -8.489 1.00 93.94 91 TYR A O 1
ATOM 720 N N . PRO A 1 92 ? 10.578 -0.461 -7.026 1.00 92.56 92 PRO A N 1
ATOM 721 C CA . PRO A 1 92 ? 10.343 0.953 -7.324 1.00 92.56 92 PRO A CA 1
ATOM 722 C C . PRO A 1 92 ? 10.562 1.323 -8.799 1.00 92.56 92 PRO A C 1
ATOM 724 O O . PRO A 1 92 ? 9.737 2.036 -9.376 1.00 92.56 92 PRO A O 1
ATOM 727 N N . ALA A 1 93 ? 11.663 0.881 -9.412 1.00 92.56 93 ALA A N 1
ATOM 728 C CA . ALA A 1 93 ? 11.971 1.191 -10.802 1.00 92.56 93 ALA A CA 1
ATOM 729 C C . ALA A 1 93 ? 11.016 0.488 -11.770 1.00 92.56 93 ALA A C 1
ATOM 731 O O . ALA A 1 93 ? 10.619 1.093 -12.762 1.00 92.56 93 ALA A O 1
ATOM 732 N N . ALA A 1 94 ? 10.584 -0.735 -11.459 1.00 94.19 94 ALA A N 1
ATOM 733 C CA . ALA A 1 94 ? 9.607 -1.472 -12.251 1.00 94.19 94 ALA A CA 1
ATOM 734 C C . ALA A 1 94 ? 8.238 -0.772 -12.290 1.00 94.19 94 ALA A C 1
ATOM 736 O O . ALA A 1 94 ? 7.660 -0.630 -13.367 1.00 94.19 94 ALA A O 1
ATOM 737 N N . ILE A 1 95 ? 7.746 -0.256 -11.153 1.00 91.88 95 ILE A N 1
ATOM 738 C CA . ILE A 1 95 ? 6.514 0.559 -11.116 1.00 91.88 95 ILE A CA 1
ATOM 739 C C . ILE A 1 95 ? 6.664 1.798 -11.995 1.00 91.88 95 ILE A C 1
ATOM 741 O O . ILE A 1 95 ? 5.786 2.106 -12.801 1.00 91.88 95 ILE A O 1
ATOM 745 N N . LYS A 1 96 ? 7.788 2.510 -11.854 1.00 90.88 96 LYS A N 1
ATOM 746 C CA . LYS A 1 96 ? 8.047 3.693 -12.675 1.00 90.88 96 LYS A CA 1
ATOM 747 C C . LYS A 1 96 ? 8.066 3.329 -14.152 1.00 90.88 96 LYS A C 1
ATOM 749 O O . LYS A 1 96 ? 7.404 4.013 -14.916 1.00 90.88 96 LYS A O 1
ATOM 754 N N . ALA A 1 97 ? 8.750 2.249 -14.532 1.00 90.88 97 ALA A N 1
ATOM 755 C CA . ALA A 1 97 ? 8.825 1.759 -15.904 1.00 90.88 97 ALA A CA 1
ATOM 756 C C . ALA A 1 97 ? 7.432 1.469 -16.487 1.00 90.88 97 ALA A C 1
ATOM 758 O O . ALA A 1 97 ? 7.130 1.952 -17.578 1.00 90.88 97 ALA A O 1
ATOM 759 N N . GLN A 1 98 ? 6.552 0.783 -15.744 1.00 92.81 98 GLN A N 1
ATOM 760 C CA . GLN A 1 98 ? 5.160 0.573 -16.164 1.00 92.81 98 GLN A CA 1
ATOM 761 C C . GLN A 1 98 ? 4.407 1.889 -16.421 1.00 92.81 98 GLN A C 1
ATOM 763 O O . GLN A 1 98 ? 3.571 1.949 -17.319 1.00 92.81 98 GLN A O 1
ATOM 768 N N . ALA A 1 99 ? 4.698 2.945 -15.655 1.00 87.50 99 ALA A N 1
ATOM 769 C CA . ALA A 1 99 ? 4.064 4.253 -15.815 1.00 87.50 99 ALA A CA 1
ATOM 770 C C . ALA A 1 99 ? 4.568 5.041 -17.039 1.00 87.50 99 ALA A C 1
ATOM 772 O O . ALA A 1 99 ? 3.888 5.959 -17.492 1.00 87.50 99 ALA A O 1
ATOM 773 N N . VAL A 1 100 ? 5.752 4.712 -17.573 1.00 86.25 100 VAL A N 1
ATOM 774 C CA . VAL A 1 100 ? 6.346 5.432 -18.715 1.00 86.25 100 VAL A CA 1
ATOM 775 C C . VAL A 1 100 ? 5.683 5.050 -20.028 1.00 86.25 100 VAL A C 1
ATOM 777 O O . VAL A 1 100 ? 5.415 5.919 -20.856 1.00 86.25 100 VAL A O 1
ATOM 780 N N . CYS A 1 101 ? 5.466 3.752 -20.261 1.00 83.50 101 CYS A N 1
ATOM 781 C CA . CYS A 1 101 ? 4.957 3.269 -21.538 1.00 83.50 101 CYS A CA 1
ATOM 782 C C . CYS A 1 101 ? 4.091 2.009 -21.404 1.00 83.50 101 CYS A C 1
ATOM 784 O O . CYS A 1 101 ? 4.308 1.146 -20.552 1.00 83.50 101 CYS A O 1
ATOM 786 N N . ARG A 1 102 ? 3.127 1.879 -22.325 1.00 87.75 102 ARG A N 1
ATOM 787 C CA . ARG A 1 102 ? 2.198 0.741 -22.393 1.00 87.75 102 ARG A CA 1
ATOM 788 C C . ARG A 1 102 ? 2.912 -0.595 -22.634 1.00 87.75 102 ARG A C 1
ATOM 790 O O . ARG A 1 102 ? 2.468 -1.620 -22.131 1.00 87.75 102 ARG A O 1
ATOM 797 N N . THR A 1 103 ? 4.030 -0.590 -23.360 1.00 88.81 103 THR A N 1
ATOM 798 C CA . THR A 1 103 ? 4.832 -1.800 -23.593 1.00 88.81 103 THR A CA 1
ATOM 799 C C . THR A 1 103 ? 5.366 -2.367 -22.277 1.00 88.81 103 THR A C 1
ATOM 801 O O . THR A 1 103 ? 5.132 -3.533 -21.976 1.00 88.81 103 THR A O 1
ATOM 804 N N . PHE A 1 104 ? 5.995 -1.540 -21.434 1.00 90.25 104 PHE A N 1
ATOM 805 C CA . PHE A 1 104 ? 6.471 -1.972 -20.116 1.00 90.25 104 PHE A CA 1
ATOM 806 C C . PHE A 1 104 ? 5.333 -2.356 -19.179 1.00 90.25 104 PHE A C 1
ATOM 808 O O . PHE A 1 104 ? 5.482 -3.313 -18.423 1.00 90.25 104 PHE A O 1
ATOM 815 N N . TYR A 1 105 ? 4.190 -1.671 -19.263 1.00 91.06 105 TYR A N 1
ATOM 816 C CA . TYR A 1 105 ? 2.994 -2.056 -18.516 1.00 91.06 105 TYR A CA 1
ATOM 817 C C . TYR A 1 105 ? 2.607 -3.523 -18.761 1.00 91.06 105 TYR A C 1
ATOM 819 O O . TYR A 1 105 ? 2.362 -4.252 -17.805 1.00 91.06 105 TYR A O 1
ATOM 827 N N . HIS A 1 106 ? 2.616 -3.975 -20.020 1.00 91.62 106 HIS A N 1
ATOM 828 C CA . HIS A 1 106 ? 2.269 -5.357 -20.365 1.00 91.62 106 HIS A CA 1
ATOM 829 C C . HIS A 1 106 ? 3.414 -6.363 -20.161 1.00 91.62 106 HIS A C 1
ATOM 831 O O . HIS A 1 106 ? 3.141 -7.528 -19.888 1.00 91.62 106 HIS A O 1
ATOM 837 N N . MET A 1 107 ? 4.680 -5.948 -20.281 1.00 92.12 107 MET A N 1
ATOM 838 C CA . MET A 1 107 ? 5.831 -6.851 -20.104 1.00 92.12 107 MET A CA 1
ATOM 839 C C . MET A 1 107 ? 6.165 -7.126 -18.633 1.00 92.12 107 MET A C 1
ATOM 841 O O . MET A 1 107 ? 6.659 -8.200 -18.297 1.00 92.12 107 MET A O 1
ATOM 845 N N . ILE A 1 108 ? 5.931 -6.162 -17.741 1.00 93.25 108 ILE A N 1
ATOM 846 C CA . ILE A 1 108 ? 6.277 -6.288 -16.325 1.00 93.25 108 ILE A CA 1
ATOM 847 C C . ILE A 1 108 ? 5.072 -6.842 -15.564 1.00 93.25 108 ILE A C 1
ATOM 849 O O . ILE A 1 108 ? 4.100 -6.129 -15.338 1.00 93.25 108 ILE A O 1
ATOM 853 N N . SER A 1 109 ? 5.162 -8.076 -15.073 1.00 93.56 109 SER A N 1
ATOM 854 C CA . SER A 1 109 ? 4.209 -8.594 -14.084 1.00 93.56 109 SER A CA 1
ATOM 855 C C . SER A 1 109 ? 4.717 -8.315 -12.669 1.00 93.56 109 SER A C 1
ATOM 857 O O . SER A 1 109 ? 5.525 -9.067 -12.121 1.00 93.56 109 SER A O 1
ATOM 859 N N . LEU A 1 110 ? 4.251 -7.221 -12.052 1.00 91.12 110 LEU A N 1
ATOM 860 C CA . LEU A 1 110 ? 4.645 -6.866 -10.680 1.00 91.12 110 LEU A CA 1
ATOM 861 C C . LEU A 1 110 ? 4.278 -7.954 -9.662 1.00 91.12 110 LEU A C 1
ATOM 863 O O . LEU A 1 110 ? 4.942 -8.092 -8.632 1.00 91.12 110 LEU A O 1
ATOM 867 N N . GLU A 1 111 ? 3.209 -8.709 -9.935 1.00 90.56 111 GLU A N 1
ATOM 868 C CA . GLU A 1 111 ? 2.671 -9.678 -8.991 1.00 90.56 111 GLU A CA 1
ATOM 869 C C . GLU A 1 111 ? 3.517 -10.936 -8.854 1.00 90.56 111 GLU A C 1
ATOM 871 O O . GLU A 1 111 ? 3.745 -11.392 -7.733 1.00 90.56 111 GLU A O 1
ATOM 876 N N . THR A 1 112 ? 3.977 -11.469 -9.983 1.00 93.25 112 THR A N 1
ATOM 877 C CA . THR A 1 112 ? 4.756 -12.710 -10.036 1.00 93.25 112 THR A CA 1
ATOM 878 C C . THR A 1 112 ? 6.235 -12.462 -9.795 1.00 93.25 112 THR A C 1
ATOM 880 O O . THR A 1 112 ? 6.931 -13.340 -9.294 1.00 93.25 112 THR A O 1
ATOM 883 N N . ARG A 1 113 ? 6.719 -11.268 -10.141 1.00 93.81 113 ARG A N 1
ATOM 884 C CA . ARG A 1 113 ? 8.145 -10.968 -10.133 1.00 93.81 113 ARG A CA 1
ATOM 885 C C . ARG A 1 113 ? 8.685 -10.509 -8.785 1.00 93.81 113 ARG A C 1
ATOM 887 O O . ARG A 1 113 ? 9.819 -10.829 -8.446 1.00 93.81 113 ARG A O 1
ATOM 894 N N . PHE A 1 114 ? 7.902 -9.741 -8.034 1.00 95.06 114 PHE A N 1
ATOM 895 C CA . PHE A 1 114 ? 8.370 -9.133 -6.791 1.00 95.06 114 PHE A CA 1
ATOM 896 C C . PHE A 1 114 ? 7.677 -9.741 -5.587 1.00 95.06 114 PHE A C 1
ATOM 898 O O . PHE A 1 114 ? 6.449 -9.912 -5.560 1.00 95.06 114 PHE A O 1
ATOM 905 N N . THR A 1 115 ? 8.479 -10.014 -4.562 1.00 95.81 115 THR A N 1
ATOM 906 C CA . THR A 1 115 ? 8.004 -10.605 -3.323 1.00 95.81 115 THR A CA 1
ATOM 907 C C . THR A 1 115 ? 7.127 -9.619 -2.565 1.00 95.81 115 THR A C 1
ATOM 909 O O . THR A 1 115 ? 7.113 -8.406 -2.785 1.00 95.81 115 THR A O 1
ATOM 912 N N . ARG A 1 116 ? 6.382 -10.146 -1.598 1.00 93.25 116 ARG A N 1
ATOM 913 C CA . ARG A 1 116 ? 5.576 -9.324 -0.700 1.00 93.25 116 ARG A CA 1
ATOM 914 C C . ARG A 1 116 ? 6.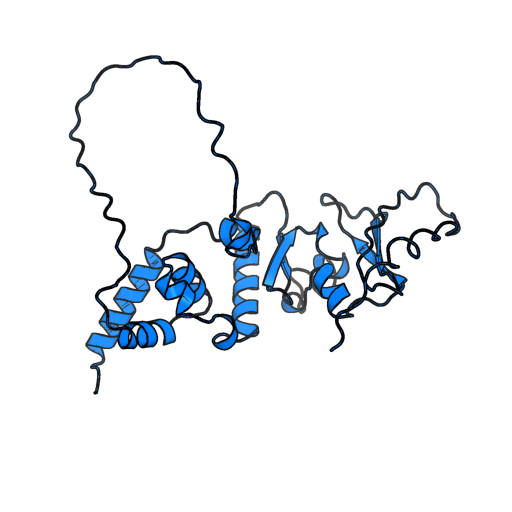422 -8.352 0.134 1.00 93.25 116 ARG A C 1
ATOM 916 O O . ARG A 1 116 ? 5.916 -7.295 0.521 1.00 93.25 116 ARG A O 1
ATOM 923 N N . ASP A 1 117 ? 7.664 -8.720 0.435 1.00 94.81 117 ASP A N 1
ATOM 924 C CA . ASP A 1 117 ? 8.565 -7.911 1.250 1.00 94.81 117 ASP A CA 1
ATOM 925 C C . ASP A 1 117 ? 9.131 -6.728 0.455 1.00 94.81 117 ASP A C 1
ATOM 927 O O . ASP A 1 117 ? 9.167 -5.625 0.997 1.00 94.81 117 ASP A O 1
ATOM 931 N N . ASP A 1 118 ? 9.390 -6.890 -0.848 1.00 94.50 118 ASP A N 1
ATOM 932 C CA . ASP A 1 118 ? 9.769 -5.778 -1.740 1.00 94.50 118 ASP A CA 1
ATOM 933 C C . ASP A 1 118 ? 8.694 -4.684 -1.759 1.00 94.50 118 ASP A C 1
ATOM 935 O O . ASP A 1 118 ? 8.970 -3.487 -1.619 1.00 94.50 118 ASP A O 1
ATOM 939 N N . ARG A 1 119 ? 7.424 -5.099 -1.858 1.00 94.00 119 ARG A N 1
ATOM 940 C CA . ARG A 1 119 ? 6.289 -4.166 -1.820 1.00 94.00 119 ARG A CA 1
ATOM 941 C C . ARG A 1 119 ? 6.170 -3.498 -0.460 1.00 94.00 119 ARG A C 1
ATOM 943 O O . ARG A 1 119 ? 5.900 -2.301 -0.390 1.00 94.00 119 ARG A O 1
ATOM 950 N N . ARG A 1 120 ? 6.368 -4.253 0.629 1.00 93.31 120 ARG A N 1
ATOM 951 C CA . ARG A 1 120 ? 6.333 -3.721 2.001 1.00 93.31 120 ARG A CA 1
ATOM 952 C C . ARG A 1 120 ? 7.395 -2.644 2.191 1.00 93.31 120 ARG A C 1
ATOM 954 O O . ARG A 1 120 ? 7.067 -1.585 2.720 1.00 93.31 120 ARG A O 1
ATOM 961 N N . GLU A 1 121 ? 8.621 -2.909 1.760 1.00 92.94 121 GLU A N 1
ATOM 962 C CA . GLU A 1 121 ? 9.737 -1.976 1.889 1.00 92.94 121 GLU A CA 1
ATOM 963 C C . GLU A 1 121 ? 9.454 -0.669 1.145 1.00 92.94 121 GLU A C 1
ATOM 965 O O . GLU A 1 121 ? 9.619 0.422 1.698 1.00 92.94 121 GLU A O 1
ATOM 970 N N . LEU A 1 122 ? 8.916 -0.756 -0.076 1.00 93.19 122 LEU A N 1
ATOM 971 C CA . LEU A 1 122 ? 8.514 0.435 -0.816 1.00 93.19 122 LEU A CA 1
ATOM 972 C C . LEU A 1 122 ? 7.407 1.223 -0.092 1.00 93.19 122 LEU A C 1
ATOM 974 O O . LEU A 1 122 ? 7.524 2.444 0.021 1.00 93.19 122 LEU A O 1
ATOM 978 N N . MET A 1 123 ? 6.363 0.560 0.429 1.00 93.38 123 MET A N 1
ATOM 979 C CA . MET A 1 123 ? 5.305 1.243 1.194 1.00 93.38 123 MET A CA 1
ATOM 980 C C . MET A 1 123 ? 5.878 1.979 2.414 1.00 93.38 123 MET A C 1
ATOM 982 O O . MET A 1 123 ? 5.481 3.111 2.675 1.00 93.38 123 MET A O 1
ATOM 986 N N . LEU A 1 124 ? 6.812 1.367 3.155 1.00 91.50 124 LEU A N 1
ATOM 987 C CA . LEU A 1 124 ? 7.442 1.990 4.327 1.00 91.50 124 LEU A CA 1
ATOM 988 C C . LEU A 1 124 ? 8.227 3.248 3.935 1.00 91.50 124 LEU A C 1
ATOM 990 O O . LEU A 1 124 ? 8.042 4.306 4.541 1.00 91.50 124 LEU A O 1
ATOM 994 N N . ARG A 1 125 ? 9.050 3.166 2.881 1.00 90.44 125 ARG A N 1
ATOM 995 C CA . ARG A 1 125 ? 9.810 4.317 2.364 1.00 90.44 125 ARG A CA 1
ATOM 996 C C . ARG A 1 125 ? 8.893 5.435 1.874 1.00 90.44 125 ARG A C 1
ATOM 998 O O . ARG A 1 125 ? 9.144 6.606 2.159 1.00 90.44 125 ARG A O 1
ATOM 1005 N N . ALA A 1 126 ? 7.832 5.096 1.145 1.00 89.75 126 ALA A N 1
ATOM 1006 C CA . ALA A 1 126 ? 6.875 6.077 0.645 1.00 89.75 126 ALA A CA 1
ATOM 1007 C C . ALA A 1 126 ? 6.117 6.761 1.796 1.00 89.75 126 ALA A C 1
ATOM 1009 O O . ALA A 1 126 ? 5.980 7.982 1.805 1.00 89.75 126 ALA A O 1
ATOM 1010 N N . GLU A 1 127 ? 5.727 6.019 2.832 1.00 89.19 127 GLU A N 1
ATOM 1011 C CA . GLU A 1 127 ? 5.068 6.590 4.007 1.00 89.19 127 GLU A CA 1
ATOM 1012 C C . GLU A 1 127 ? 5.971 7.569 4.780 1.00 89.19 127 GLU A C 1
ATOM 1014 O O . GLU A 1 127 ? 5.498 8.598 5.272 1.00 89.19 127 GLU A O 1
ATOM 1019 N N . GLN A 1 128 ? 7.274 7.279 4.888 1.00 86.94 128 GLN A N 1
ATOM 1020 C CA . GLN A 1 128 ? 8.259 8.200 5.472 1.00 86.94 128 GLN A CA 1
ATOM 1021 C C . GLN A 1 128 ? 8.385 9.489 4.650 1.00 86.94 128 GLN A C 1
ATOM 1023 O O . GLN A 1 128 ? 8.513 10.570 5.224 1.00 86.94 128 GLN A O 1
ATOM 1028 N N . LYS A 1 129 ? 8.305 9.397 3.315 1.00 85.06 129 LYS A N 1
ATOM 1029 C CA . LYS A 1 129 ? 8.307 10.573 2.435 1.00 85.06 129 LYS A CA 1
ATOM 1030 C C . LYS A 1 129 ? 7.063 11.436 2.634 1.00 85.06 129 LYS A C 1
ATOM 1032 O O . LYS A 1 129 ? 7.220 12.629 2.868 1.00 85.06 129 LYS A O 1
ATOM 1037 N N . PHE A 1 130 ? 5.860 10.853 2.641 1.00 81.62 130 PHE A N 1
ATOM 1038 C CA . PHE A 1 130 ? 4.608 11.600 2.875 1.00 81.62 130 PHE A CA 1
ATOM 1039 C C . PHE A 1 130 ? 4.617 12.396 4.184 1.00 81.62 130 PHE A C 1
ATOM 1041 O O . PHE A 1 130 ? 4.048 13.478 4.268 1.00 81.62 130 PHE A O 1
ATOM 1048 N N . GLN A 1 131 ? 5.316 11.882 5.194 1.00 78.19 131 GLN A N 1
ATOM 1049 C CA . GLN A 1 131 ? 5.499 12.548 6.480 1.00 78.19 131 GLN A CA 1
ATOM 1050 C C . GLN A 1 131 ? 6.255 13.881 6.370 1.00 78.19 131 GLN A C 1
ATOM 1052 O O . GLN A 1 131 ? 5.982 14.803 7.130 1.00 78.19 131 GLN A O 1
ATOM 1057 N N . ARG A 1 132 ? 7.200 13.984 5.428 1.00 73.62 132 ARG A N 1
ATOM 1058 C CA . ARG A 1 132 ? 8.026 15.183 5.228 1.00 73.62 132 ARG A CA 1
ATOM 1059 C C . ARG A 1 132 ? 7.285 16.283 4.478 1.00 73.62 132 ARG A C 1
ATOM 1061 O O . ARG A 1 132 ? 7.532 17.451 4.744 1.00 73.62 132 ARG A O 1
ATOM 1068 N N . TYR A 1 133 ? 6.372 15.918 3.581 1.00 68.88 133 TYR A N 1
ATOM 1069 C CA . TYR A 1 133 ? 5.643 16.870 2.737 1.00 68.88 133 TYR A CA 1
ATOM 1070 C C . TYR A 1 133 ? 4.473 17.571 3.446 1.00 68.88 133 TYR A C 1
ATOM 1072 O O . TYR A 1 133 ? 3.701 18.252 2.784 1.00 68.88 133 TYR A O 1
ATOM 1080 N N . GLN A 1 134 ? 4.335 17.414 4.773 1.00 64.25 134 GLN A N 1
ATOM 1081 C CA . GLN A 1 134 ? 3.274 18.030 5.587 1.00 64.25 134 GLN A CA 1
ATOM 1082 C C . GLN A 1 134 ? 1.884 17.904 4.948 1.00 64.25 134 GLN A C 1
ATOM 1084 O O . GLN A 1 134 ? 1.090 18.844 4.974 1.00 64.25 134 GLN A O 1
ATOM 1089 N N . HIS A 1 135 ? 1.590 16.745 4.345 1.00 64.94 135 HIS A N 1
ATOM 1090 C CA . HIS A 1 135 ? 0.277 16.534 3.756 1.00 64.94 135 HIS A CA 1
ATOM 1091 C C . HIS A 1 135 ? -0.779 16.767 4.851 1.00 64.94 135 HIS A C 1
ATOM 1093 O O . HIS A 1 135 ? -0.642 16.194 5.939 1.00 64.94 135 HIS A O 1
ATOM 1099 N N . PRO A 1 136 ? -1.814 17.591 4.601 1.00 69.12 136 PRO A N 1
ATOM 1100 C CA . PRO A 1 136 ? -2.761 18.013 5.637 1.00 69.12 136 PRO A CA 1
ATOM 1101 C C . PRO A 1 136 ? -3.503 16.831 6.273 1.00 69.12 136 PRO A C 1
ATOM 1103 O O . PRO A 1 136 ? -4.033 16.935 7.374 1.00 69.12 136 PRO A O 1
ATOM 1106 N N . GLN A 1 137 ? -3.511 15.684 5.592 1.00 75.31 137 GLN A N 1
ATOM 1107 C CA . GLN A 1 137 ? -4.042 14.426 6.094 1.00 75.31 137 GLN A CA 1
ATOM 1108 C C . GLN A 1 137 ? -2.926 13.390 6.209 1.00 75.31 137 GLN A C 1
ATOM 1110 O O . GLN A 1 137 ? -2.258 13.074 5.221 1.00 75.31 137 GLN A O 1
ATOM 1115 N N . ALA A 1 138 ? -2.751 12.830 7.408 1.00 83.75 138 ALA A N 1
ATOM 1116 C CA . ALA A 1 138 ? -1.817 11.738 7.642 1.00 83.75 138 ALA A CA 1
ATOM 1117 C C . ALA A 1 138 ? -2.245 10.484 6.855 1.00 83.75 138 ALA A C 1
ATOM 1119 O O . ALA A 1 138 ? -3.316 9.916 7.096 1.00 83.75 138 ALA A O 1
ATOM 1120 N N . MET A 1 139 ? -1.386 10.052 5.928 1.00 89.81 139 MET A N 1
ATOM 1121 C CA . MET A 1 139 ? -1.583 8.858 5.102 1.00 89.81 139 MET A CA 1
ATOM 1122 C C . MET A 1 139 ? -0.860 7.648 5.689 1.00 89.81 139 MET A C 1
ATOM 1124 O O . MET A 1 139 ? 0.287 7.740 6.131 1.00 89.81 139 MET A O 1
ATOM 1128 N N . PHE A 1 140 ? -1.539 6.504 5.653 1.00 92.75 140 PHE A N 1
ATOM 1129 C CA . PHE A 1 140 ? -1.092 5.244 6.234 1.00 92.75 140 PHE A CA 1
ATOM 1130 C C . PHE A 1 140 ? -1.073 4.139 5.177 1.00 92.75 140 PHE A C 1
ATOM 1132 O O . PHE A 1 140 ? -1.974 4.030 4.343 1.00 92.75 140 PHE A O 1
ATOM 1139 N N . ALA A 1 141 ? -0.048 3.289 5.223 1.00 94.88 141 ALA A N 1
ATOM 1140 C CA . ALA A 1 141 ? 0.082 2.143 4.328 1.00 94.88 141 ALA A CA 1
ATOM 1141 C C . ALA A 1 141 ? -0.684 0.914 4.847 1.00 94.88 141 ALA A C 1
ATOM 1143 O O . ALA A 1 141 ? -0.493 0.468 5.981 1.00 94.88 141 ALA A O 1
ATOM 1144 N N . CYS A 1 142 ? -1.493 0.288 3.989 1.00 96.00 142 CYS A N 1
ATOM 1145 C CA . CYS A 1 142 ? -2.019 -1.053 4.238 1.00 96.00 142 CYS A CA 1
ATOM 1146 C C . CYS A 1 142 ? -1.089 -2.117 3.636 1.00 96.00 142 CYS A C 1
ATOM 1148 O O . CYS A 1 142 ? -0.972 -2.219 2.419 1.00 96.00 142 CYS A O 1
ATOM 1150 N N . PHE A 1 143 ? -0.518 -3.006 4.453 1.00 96.00 143 PHE A N 1
ATOM 1151 C CA . PHE A 1 143 ? 0.411 -4.059 3.996 1.00 96.00 143 PHE A CA 1
ATOM 1152 C C . PHE A 1 143 ? -0.285 -5.356 3.539 1.00 96.00 143 PHE A C 1
ATOM 1154 O O . PHE A 1 143 ? 0.334 -6.420 3.383 1.00 96.00 143 PHE A O 1
ATOM 1161 N N . LYS A 1 144 ? -1.610 -5.301 3.366 1.00 95.19 144 LYS A N 1
ATOM 1162 C CA . LYS A 1 144 ? -2.418 -6.391 2.800 1.00 95.19 144 LYS A CA 1
ATOM 1163 C C . LYS A 1 144 ? -2.839 -6.102 1.364 1.00 95.19 144 LYS A C 1
ATOM 1165 O O . LYS A 1 144 ? -2.747 -7.016 0.556 1.00 95.19 144 LYS A O 1
ATOM 1170 N N . CYS A 1 145 ? -3.270 -4.874 1.069 1.00 94.44 145 CYS A N 1
ATOM 1171 C CA . CYS A 1 145 ? -3.636 -4.440 -0.283 1.00 94.44 145 CYS A CA 1
ATOM 1172 C C . CYS A 1 145 ? -2.633 -3.473 -0.925 1.00 94.44 145 CYS A C 1
ATOM 1174 O O . CYS A 1 145 ? -2.852 -3.087 -2.064 1.00 94.44 145 CYS A O 1
ATOM 1176 N N . PHE A 1 146 ? -1.569 -3.078 -0.216 1.00 92.94 146 PHE A N 1
ATOM 1177 C CA . PHE A 1 146 ? -0.529 -2.168 -0.710 1.00 92.94 146 PHE A CA 1
ATOM 1178 C C . PHE A 1 146 ? -1.078 -0.829 -1.227 1.00 92.94 146 PHE A C 1
ATOM 1180 O O . PHE A 1 146 ? -0.621 -0.302 -2.233 1.00 92.94 146 PHE A O 1
ATOM 1187 N N . ARG A 1 147 ? -2.069 -0.272 -0.518 1.00 92.12 147 ARG A N 1
ATOM 1188 C CA . ARG A 1 147 ? -2.651 1.053 -0.794 1.00 92.12 147 ARG A CA 1
ATOM 1189 C C . ARG A 1 147 ? -2.357 2.024 0.344 1.00 92.12 147 ARG A C 1
ATOM 1191 O O . ARG A 1 147 ? -2.333 1.609 1.510 1.00 92.12 147 ARG A O 1
ATOM 1198 N N . PHE A 1 148 ? -2.169 3.296 0.001 1.00 91.94 148 PHE A N 1
ATOM 1199 C CA . PHE A 1 148 ? -2.192 4.394 0.962 1.00 91.94 148 PHE A CA 1
ATOM 1200 C C . PHE A 1 148 ? -3.629 4.838 1.187 1.00 91.94 148 PHE A C 1
ATOM 1202 O O . PHE A 1 148 ? -4.389 5.006 0.240 1.00 91.94 148 PHE A O 1
ATOM 1209 N N . LEU A 1 149 ? -4.011 4.988 2.448 1.00 91.56 149 LEU A N 1
ATOM 1210 C CA . LEU A 1 149 ? -5.346 5.424 2.836 1.00 91.56 149 LEU A CA 1
ATOM 1211 C C . LEU A 1 149 ? -5.231 6.467 3.952 1.00 91.56 149 LEU A C 1
ATOM 1213 O O . LEU A 1 149 ? -4.245 6.446 4.700 1.00 91.56 149 LEU A O 1
ATOM 1217 N N . PRO A 1 150 ? -6.224 7.359 4.091 1.00 90.38 150 PRO A N 1
ATOM 1218 C CA . PRO A 1 150 ? -6.281 8.269 5.225 1.00 90.38 150 PRO A CA 1
ATOM 1219 C C . PRO A 1 150 ? -6.409 7.487 6.535 1.00 90.38 150 PRO A C 1
ATOM 1221 O O . PRO A 1 150 ? -6.837 6.329 6.554 1.00 90.38 150 PRO A O 1
ATOM 1224 N N . MET A 1 151 ? -6.075 8.141 7.646 1.00 90.62 151 MET A N 1
ATOM 1225 C CA . MET A 1 151 ? -6.158 7.573 8.996 1.00 90.62 151 MET A CA 1
ATOM 1226 C C . MET A 1 151 ? -7.528 6.938 9.317 1.00 90.62 151 MET A C 1
ATOM 1228 O O . MET A 1 151 ? -7.577 5.885 9.948 1.00 90.62 151 MET A O 1
ATOM 1232 N N . SER A 1 152 ? -8.629 7.514 8.820 1.00 88.06 152 SER A N 1
ATOM 1233 C CA . SER A 1 152 ? -9.997 6.988 8.977 1.00 88.06 152 SER A CA 1
ATOM 1234 C C . SER A 1 152 ? -10.223 5.625 8.304 1.00 88.06 152 SER A C 1
ATOM 1236 O O . SER A 1 152 ? -11.142 4.892 8.665 1.00 88.06 152 SER A O 1
ATOM 1238 N N . GLY A 1 153 ? -9.356 5.230 7.365 1.00 91.62 153 GLY A N 1
ATOM 1239 C CA . GLY A 1 153 ? -9.355 3.906 6.740 1.00 91.62 153 GLY A CA 1
ATOM 1240 C C . GLY A 1 153 ? -8.779 2.793 7.624 1.00 91.62 153 GLY A C 1
ATOM 1241 O O . GLY A 1 153 ? -8.715 1.637 7.189 1.00 91.62 153 GLY A O 1
ATOM 1242 N N . PHE A 1 154 ? -8.346 3.115 8.845 1.00 93.56 154 PHE A N 1
ATOM 1243 C CA . PHE A 1 154 ? -7.692 2.210 9.782 1.00 93.56 154 PHE A CA 1
ATOM 1244 C C . PHE A 1 154 ? -8.365 2.260 11.160 1.00 93.56 154 PHE A C 1
ATOM 1246 O O . PHE A 1 154 ? -8.866 3.290 11.599 1.00 93.56 154 PHE A O 1
ATOM 1253 N N . GLY A 1 155 ? -8.355 1.130 11.872 1.00 93.06 155 GLY A N 1
ATOM 1254 C CA . GLY A 1 155 ? -8.746 1.116 13.284 1.00 93.06 155 GLY A CA 1
ATOM 1255 C C . GLY A 1 155 ? -7.677 1.765 14.168 1.00 93.06 155 GLY A C 1
ATOM 1256 O O . GLY A 1 155 ? -6.495 1.733 13.825 1.00 93.06 155 GLY A O 1
ATOM 1257 N N . VAL A 1 156 ? -8.065 2.273 15.341 1.00 93.00 156 VAL A N 1
ATOM 1258 C CA . VAL A 1 156 ? -7.165 2.996 16.263 1.00 93.00 156 VAL A CA 1
ATOM 1259 C C . VAL A 1 156 ? -5.905 2.189 16.599 1.00 93.00 156 VAL A C 1
ATOM 1261 O O . VAL A 1 156 ? -4.793 2.708 16.538 1.00 93.00 156 VAL A O 1
ATOM 1264 N N . SER A 1 157 ? -6.045 0.880 16.830 1.00 94.06 157 SER A N 1
ATOM 1265 C CA . SER A 1 157 ? -4.913 -0.020 17.106 1.00 94.06 157 SER A CA 1
ATOM 1266 C C . SER A 1 157 ? -3.912 -0.154 15.951 1.00 94.06 157 SER A C 1
ATOM 1268 O O . SER A 1 157 ? -2.768 -0.547 16.171 1.00 94.06 157 SER A O 1
ATOM 1270 N N . GLN A 1 158 ? -4.326 0.153 14.718 1.00 95.50 158 GLN A N 1
ATOM 1271 C CA . GLN A 1 158 ? -3.451 0.181 13.545 1.00 95.50 158 GLN A CA 1
ATOM 1272 C C . GLN A 1 158 ? -2.749 1.534 13.373 1.00 95.50 158 GLN A C 1
ATOM 1274 O O . GLN A 1 158 ? -1.792 1.610 12.616 1.00 95.50 158 GLN A O 1
ATOM 1279 N N . VAL A 1 159 ? -3.213 2.591 14.038 1.00 93.25 159 VAL A N 1
ATOM 1280 C CA . VAL A 1 159 ? -2.686 3.955 13.891 1.00 93.25 159 VAL A CA 1
ATOM 1281 C C . VAL A 1 159 ? -1.785 4.323 15.070 1.00 93.25 159 VAL A C 1
ATOM 1283 O O . VAL A 1 159 ? -0.643 4.720 14.849 1.00 93.25 159 VAL A O 1
ATOM 1286 N N . SER A 1 160 ? -2.272 4.151 16.304 1.00 91.50 160 SER A N 1
ATOM 1287 C CA . SER A 1 160 ? -1.580 4.546 17.541 1.00 91.50 160 SER A CA 1
ATOM 1288 C C . SER A 1 160 ? -1.170 3.378 18.448 1.00 91.50 160 SER A C 1
ATOM 1290 O O . SER A 1 160 ? -0.378 3.584 19.361 1.00 91.50 160 SER A O 1
ATOM 1292 N N . GLY A 1 161 ? -1.676 2.161 18.209 1.00 92.50 161 GLY A N 1
ATOM 1293 C CA . GLY A 1 161 ? -1.287 0.959 18.966 1.00 92.50 161 GLY A CA 1
ATOM 1294 C C . GLY A 1 161 ? 0.055 0.369 18.519 1.00 92.50 161 GLY A C 1
ATOM 1295 O O . GLY A 1 161 ? 0.806 1.011 17.795 1.00 92.50 161 GLY A O 1
ATOM 1296 N N . ASP A 1 162 ? 0.319 -0.900 18.847 1.00 95.25 162 ASP A N 1
ATOM 1297 C CA . ASP A 1 162 ? 1.579 -1.618 18.540 1.00 95.25 162 ASP A CA 1
ATOM 1298 C C . ASP A 1 162 ? 1.945 -1.692 17.049 1.00 95.25 162 ASP A C 1
ATOM 1300 O O . ASP A 1 162 ? 3.054 -2.074 16.672 1.00 95.25 162 ASP A O 1
ATOM 1304 N N . ARG A 1 163 ? 0.989 -1.377 16.175 1.00 95.06 163 ARG A N 1
ATOM 1305 C CA . ARG A 1 163 ? 1.176 -1.324 14.724 1.00 95.06 163 ARG A CA 1
ATOM 1306 C C . ARG A 1 163 ? 1.270 0.099 14.192 1.00 95.06 163 ARG A C 1
ATOM 1308 O O . ARG A 1 163 ? 1.291 0.270 12.983 1.00 95.06 163 ARG A O 1
ATOM 1315 N N . GLY A 1 164 ? 1.321 1.107 15.054 1.00 92.62 164 GLY A N 1
ATOM 1316 C CA . GLY A 1 164 ? 1.520 2.492 14.651 1.00 92.62 164 GLY A CA 1
ATOM 1317 C C . GLY A 1 164 ? 2.826 2.693 13.883 1.00 92.62 164 GLY A C 1
ATOM 1318 O O . GLY A 1 164 ? 3.711 1.839 13.871 1.00 92.62 164 GLY A O 1
ATOM 1319 N N . LYS A 1 165 ? 2.954 3.841 13.216 1.00 89.00 165 LYS A N 1
ATOM 1320 C CA . LYS A 1 165 ? 4.007 4.106 12.218 1.00 89.00 165 LYS A CA 1
ATOM 1321 C C . LYS A 1 165 ? 5.445 3.927 12.721 1.00 89.00 165 LYS A C 1
ATOM 1323 O O . LYS A 1 165 ? 6.313 3.527 11.954 1.00 89.00 165 LYS A O 1
ATOM 1328 N N . HIS A 1 166 ? 5.680 4.197 13.999 1.00 88.06 166 HIS A N 1
ATOM 1329 C CA . HIS A 1 166 ? 6.999 4.115 14.634 1.00 88.06 166 HIS A CA 1
ATOM 1330 C C . HIS A 1 166 ? 7.148 2.893 15.544 1.00 88.06 166 HIS A C 1
ATOM 1332 O O . HIS A 1 166 ? 8.067 2.833 16.353 1.00 88.06 166 HIS A O 1
ATOM 1338 N N . GLN A 1 167 ? 6.236 1.928 15.430 1.00 93.88 167 GLN A N 1
ATOM 1339 C CA . GLN A 1 167 ? 6.223 0.739 16.268 1.00 93.88 167 GLN A CA 1
ATOM 1340 C C . GLN A 1 167 ? 6.830 -0.464 15.549 1.00 93.88 167 GLN A C 1
ATOM 1342 O O . GLN A 1 167 ? 6.830 -0.550 14.319 1.00 93.88 167 GLN A O 1
ATOM 1347 N N . VAL A 1 168 ? 7.288 -1.443 16.332 1.00 93.50 168 VAL A N 1
ATOM 1348 C CA . VAL A 1 168 ? 7.938 -2.671 15.836 1.00 93.50 168 VAL A CA 1
ATOM 1349 C C . VAL A 1 168 ? 7.056 -3.419 14.829 1.00 93.50 168 VAL A C 1
ATOM 1351 O O . VAL A 1 168 ? 7.554 -4.007 13.869 1.00 93.50 168 VAL A O 1
ATOM 1354 N N . TYR A 1 169 ? 5.730 -3.358 14.988 1.00 94.69 169 TYR A N 1
ATOM 1355 C CA . TYR A 1 169 ? 4.787 -4.037 14.100 1.00 94.69 169 TYR A CA 1
ATOM 1356 C C . TYR A 1 169 ? 4.150 -3.121 13.043 1.00 94.69 169 TYR A C 1
ATOM 1358 O O . TYR A 1 169 ? 3.125 -3.496 12.463 1.00 94.69 169 TYR A O 1
ATOM 1366 N N . ALA A 1 170 ? 4.748 -1.963 12.728 1.00 93.06 170 ALA A N 1
ATOM 1367 C CA . ALA A 1 170 ? 4.250 -1.029 11.709 1.00 93.06 170 ALA A CA 1
ATOM 1368 C C . ALA A 1 170 ? 3.975 -1.709 10.356 1.00 93.06 170 ALA A C 1
ATOM 1370 O O . ALA A 1 170 ? 2.935 -1.479 9.733 1.00 93.06 170 ALA A O 1
ATOM 1371 N N . GLY A 1 171 ? 4.864 -2.618 9.934 1.00 93.38 171 GLY A N 1
ATOM 1372 C CA . GLY A 1 171 ? 4.748 -3.398 8.693 1.00 93.38 171 GLY A CA 1
ATOM 1373 C C . GLY A 1 171 ? 3.630 -4.452 8.682 1.00 93.38 171 GLY A C 1
ATOM 1374 O O . GLY A 1 171 ? 3.439 -5.139 7.677 1.00 93.38 171 GLY A O 1
ATOM 1375 N N . ARG A 1 172 ? 2.887 -4.610 9.789 1.00 95.81 172 ARG A N 1
ATOM 1376 C CA . ARG A 1 172 ? 1.740 -5.527 9.916 1.00 95.81 172 ARG A CA 1
ATOM 1377 C C . ARG A 1 172 ? 0.384 -4.815 9.852 1.00 95.81 172 ARG A C 1
ATOM 1379 O O . ARG A 1 172 ? -0.641 -5.486 9.993 1.00 95.81 172 ARG A O 1
ATOM 1386 N N . ARG A 1 173 ? 0.356 -3.493 9.633 1.00 96.69 173 ARG A N 1
ATOM 1387 C CA . ARG A 1 173 ? -0.893 -2.729 9.484 1.00 96.69 173 ARG A CA 1
ATOM 1388 C C . ARG A 1 173 ? -1.752 -3.233 8.336 1.00 96.69 173 ARG A C 1
ATOM 1390 O O . ARG A 1 173 ? -1.266 -3.662 7.285 1.00 96.69 173 ARG A O 1
ATOM 1397 N N . PHE A 1 174 ? -3.054 -3.110 8.529 1.00 97.00 174 PHE A N 1
ATOM 1398 C CA . PHE A 1 174 ? -4.046 -3.333 7.494 1.00 97.00 174 PHE A CA 1
ATOM 1399 C C . PHE A 1 174 ? -5.196 -2.344 7.632 1.00 97.00 174 PHE A C 1
ATOM 1401 O O . PHE A 1 174 ? -5.543 -1.941 8.739 1.00 97.00 174 PHE A O 1
ATOM 1408 N N . CYS A 1 175 ? -5.785 -1.960 6.503 1.00 95.94 175 CYS A N 1
ATOM 1409 C CA . CYS A 1 175 ? -6.972 -1.117 6.493 1.00 95.94 175 CYS A CA 1
ATOM 1410 C C . CYS A 1 175 ? -8.212 -1.900 6.926 1.00 95.94 175 CYS A C 1
ATOM 1412 O O . CYS A 1 175 ? -8.220 -3.136 6.895 1.00 95.94 175 CYS A O 1
ATOM 1414 N N . LEU A 1 176 ? -9.284 -1.182 7.259 1.00 93.00 176 LEU A N 1
ATOM 1415 C CA . LEU A 1 176 ? -10.549 -1.768 7.704 1.00 93.00 176 LEU A CA 1
ATOM 1416 C C . LEU A 1 176 ? -11.075 -2.815 6.711 1.00 93.00 176 LEU A C 1
ATOM 1418 O O . LEU A 1 176 ? -11.359 -3.945 7.103 1.00 93.00 176 LEU A O 1
ATOM 1422 N N . ARG A 1 177 ? -11.085 -2.498 5.408 1.00 90.50 177 ARG A N 1
ATOM 1423 C CA . ARG A 1 177 ? -11.521 -3.422 4.343 1.00 90.50 177 ARG A CA 1
ATOM 1424 C C . ARG A 1 177 ? -10.716 -4.726 4.328 1.00 90.50 177 ARG A C 1
ATOM 1426 O O . ARG A 1 177 ? -11.288 -5.809 4.208 1.00 90.50 177 ARG A O 1
ATOM 1433 N N . CYS A 1 178 ? -9.391 -4.643 4.466 1.00 94.44 178 CYS A N 1
ATOM 1434 C CA . CYS A 1 178 ? -8.529 -5.828 4.531 1.00 94.44 178 CYS A CA 1
ATOM 1435 C C . CYS A 1 178 ? -8.712 -6.608 5.834 1.00 94.44 178 CYS A C 1
ATOM 1437 O O . CYS A 1 178 ? -8.634 -7.831 5.821 1.00 94.44 178 CYS A O 1
ATOM 1439 N N . GLY A 1 179 ? -8.940 -5.913 6.949 1.00 93.81 179 GLY A N 1
ATOM 1440 C CA . GLY A 1 179 ? -9.187 -6.544 8.239 1.00 93.81 179 GLY A CA 1
ATOM 1441 C C . GLY A 1 179 ? -10.475 -7.363 8.250 1.00 93.81 179 GLY A C 1
ATOM 1442 O O . GLY A 1 179 ? -10.472 -8.480 8.757 1.00 93.81 179 GLY A O 1
ATOM 1443 N N . VAL A 1 180 ? -11.540 -6.848 7.627 1.00 88.31 180 VAL A N 1
ATOM 1444 C CA . VAL A 1 180 ? -12.818 -7.560 7.487 1.00 88.31 180 VAL A CA 1
ATOM 1445 C C . VAL A 1 180 ? -12.694 -8.739 6.518 1.00 88.31 180 VAL A C 1
ATOM 1447 O O . VAL A 1 180 ? -12.952 -9.873 6.903 1.00 88.31 180 VAL A O 1
ATOM 1450 N N . SER A 1 181 ? -12.229 -8.497 5.286 1.00 87.31 181 SER A N 1
ATOM 1451 C CA . SER A 1 181 ? -12.137 -9.544 4.246 1.00 87.31 181 SER A CA 1
ATOM 1452 C C . SER A 1 181 ? -11.216 -10.712 4.612 1.00 87.31 181 SER A C 1
ATOM 1454 O O . SER A 1 181 ? -11.425 -11.825 4.145 1.00 87.31 181 SER A O 1
ATOM 1456 N N . ARG A 1 182 ? -10.197 -10.475 5.448 1.00 91.25 182 ARG A N 1
ATOM 1457 C CA . ARG A 1 182 ? -9.241 -11.499 5.902 1.00 91.25 182 ARG A CA 1
ATOM 1458 C C . ARG A 1 182 ? -9.477 -11.961 7.338 1.00 91.25 182 ARG A C 1
ATOM 1460 O O . ARG A 1 182 ? -8.567 -12.541 7.926 1.00 91.25 182 ARG A O 1
ATOM 1467 N N . TRP A 1 183 ? -10.644 -11.675 7.917 1.00 90.31 183 TRP A N 1
ATOM 1468 C CA . TRP A 1 183 ? -11.028 -12.168 9.246 1.00 90.31 183 TRP A CA 1
ATOM 1469 C C . TRP A 1 183 ? -10.089 -11.766 10.386 1.00 90.31 183 TRP A C 1
ATOM 1471 O O . TRP A 1 183 ? -9.983 -12.446 11.405 1.00 90.31 183 TRP A O 1
ATOM 1481 N N . HIS A 1 184 ? -9.394 -10.640 10.243 1.00 93.62 184 HIS A N 1
ATOM 1482 C CA . HIS A 1 184 ? -8.606 -10.089 11.342 1.00 93.62 184 HIS A CA 1
ATOM 1483 C C . HIS A 1 184 ? -9.474 -9.411 12.401 1.00 93.62 184 HIS A C 1
ATOM 1485 O O . HIS A 1 184 ? -9.001 -9.165 13.510 1.00 93.62 184 HIS A O 1
ATOM 1491 N N . TYR A 1 185 ? -10.724 -9.117 12.059 1.00 91.38 185 TYR A N 1
ATOM 1492 C CA . TYR A 1 185 ? -11.728 -8.666 12.997 1.00 91.38 185 TYR A CA 1
ATOM 1493 C C . TYR A 1 185 ? -12.848 -9.703 13.096 1.00 91.38 185 TYR A C 1
ATOM 1495 O O . TYR A 1 185 ? -13.314 -10.221 12.079 1.00 91.38 185 TYR A O 1
ATOM 1503 N N . ARG A 1 186 ? -13.278 -10.006 14.319 1.00 88.00 186 ARG A N 1
ATOM 1504 C CA . ARG A 1 186 ? -14.342 -10.980 14.567 1.00 88.00 186 ARG A CA 1
ATOM 1505 C C . ARG A 1 186 ? -15.722 -10.352 14.336 1.00 88.00 186 ARG A C 1
ATOM 1507 O O . ARG A 1 186 ? -15.901 -9.164 14.606 1.00 88.00 186 ARG A O 1
ATOM 1514 N N . PRO A 1 187 ? -16.717 -11.134 13.894 1.00 84.38 187 PRO A N 1
ATOM 1515 C CA . PRO A 1 187 ? -18.120 -10.753 14.001 1.00 84.38 187 PRO A CA 1
ATOM 1516 C C . PRO A 1 187 ? -18.473 -10.164 15.367 1.00 84.38 187 PRO A C 1
ATOM 1518 O O . PRO A 1 187 ? -18.051 -10.686 16.397 1.00 84.38 187 PRO A O 1
ATOM 1521 N N . GLY A 1 188 ? -19.217 -9.057 15.375 1.00 82.81 188 GLY A N 1
ATOM 1522 C CA . GLY A 1 188 ? -19.598 -8.360 16.604 1.00 82.81 188 GLY A CA 1
ATOM 1523 C C . GLY A 1 188 ? -18.467 -7.595 17.302 1.00 82.81 188 GLY A C 1
ATOM 1524 O O . GLY A 1 188 ? -18.755 -6.857 18.241 1.00 82.81 188 GLY A O 1
ATOM 1525 N N . GLN A 1 189 ? -17.214 -7.706 16.841 1.00 86.38 189 GLN A N 1
ATOM 1526 C CA . GLN A 1 189 ? -16.107 -6.920 17.375 1.00 86.38 189 GLN A CA 1
ATOM 1527 C C . GLN A 1 189 ? -16.337 -5.432 17.112 1.00 86.38 189 GLN A C 1
ATOM 1529 O O .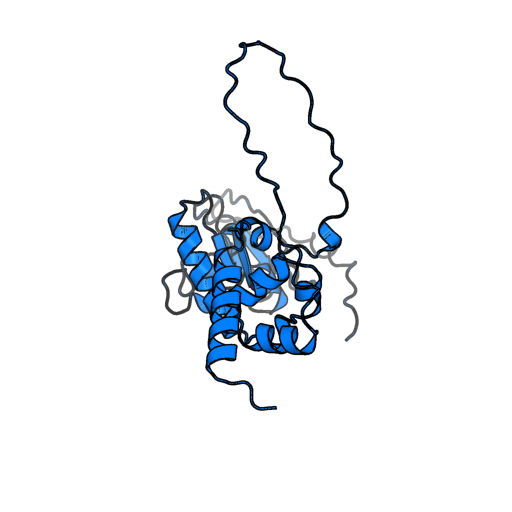 GLN A 1 189 ? -16.659 -5.024 15.995 1.00 86.38 189 GLN A O 1
ATOM 1534 N N . ILE A 1 190 ? -16.103 -4.635 18.150 1.00 85.31 190 ILE A N 1
ATOM 1535 C CA . ILE A 1 190 ? -16.112 -3.179 18.095 1.00 85.31 190 ILE A CA 1
ATOM 1536 C C . ILE A 1 190 ? -14.716 -2.698 17.693 1.00 85.31 190 ILE A C 1
ATOM 1538 O O . ILE A 1 190 ? -13.732 -2.943 18.398 1.00 85.31 190 ILE A O 1
ATOM 1542 N N . VAL A 1 191 ? -14.620 -2.006 16.558 1.00 88.75 191 VAL A N 1
ATOM 1543 C CA . VAL A 1 191 ? -13.378 -1.371 16.100 1.00 88.75 191 VAL A CA 1
ATOM 1544 C C . VAL A 1 191 ? -13.486 0.137 16.303 1.00 88.75 191 VAL A C 1
ATOM 1546 O O . VAL A 1 191 ? -14.313 0.787 15.669 1.00 88.75 191 VAL A O 1
ATOM 1549 N N . LYS A 1 192 ? -12.637 0.695 17.175 1.00 89.69 192 LYS A N 1
ATOM 1550 C CA . LYS A 1 192 ? -12.516 2.149 17.368 1.00 89.69 192 LYS A CA 1
ATOM 1551 C C . LYS A 1 192 ? -11.883 2.790 16.131 1.00 89.69 192 LYS A C 1
ATOM 1553 O O . LYS A 1 192 ? -10.884 2.258 15.634 1.00 89.69 192 LYS A O 1
ATOM 1558 N N . LEU A 1 193 ? -12.428 3.912 15.663 1.00 87.38 193 LEU A N 1
ATOM 1559 C CA . LEU A 1 193 ? -11.934 4.658 14.500 1.00 87.38 193 LEU A CA 1
ATOM 1560 C C . LEU A 1 193 ? -11.402 6.041 14.895 1.00 87.38 193 LEU A C 1
ATOM 1562 O O . LEU A 1 193 ? -11.781 6.586 15.926 1.00 87.38 193 LEU A O 1
ATOM 1566 N N . PHE A 1 194 ? -10.540 6.605 14.050 1.00 82.06 194 PHE A N 1
ATOM 1567 C CA . PHE A 1 194 ? -10.163 8.015 14.112 1.00 82.06 194 PHE A CA 1
ATOM 1568 C C . PHE A 1 194 ? -11.033 8.830 13.150 1.00 82.06 194 PHE A C 1
ATOM 1570 O O . PHE A 1 194 ? -11.196 8.430 11.995 1.00 82.06 194 PHE A O 1
ATOM 1577 N N . LEU A 1 195 ? -11.521 9.991 13.591 1.00 78.00 195 LEU A N 1
ATOM 1578 C CA . LEU A 1 195 ? -12.188 10.971 12.734 1.00 78.00 195 LEU A CA 1
ATOM 1579 C C . LEU A 1 195 ? -11.529 12.337 12.916 1.00 78.00 195 LEU A C 1
ATOM 1581 O O . LEU A 1 195 ? -11.324 12.779 14.041 1.00 78.00 195 LEU A O 1
ATOM 1585 N N . ASP A 1 196 ? -11.181 12.981 11.804 1.00 70.69 196 ASP A N 1
ATOM 1586 C CA . ASP A 1 196 ? -10.728 14.379 11.756 1.00 70.69 196 ASP A CA 1
ATOM 1587 C C . ASP A 1 196 ? -9.570 14.740 12.703 1.00 70.69 196 ASP A C 1
ATOM 1589 O O . ASP A 1 196 ? -9.505 15.836 13.248 1.00 70.69 196 ASP A O 1
ATOM 1593 N N . GLY A 1 197 ? -8.630 13.812 12.903 1.00 65.62 197 GLY A N 1
ATOM 1594 C CA . GLY A 1 197 ? -7.439 14.057 13.724 1.00 65.62 197 GLY A CA 1
ATOM 1595 C C . GLY A 1 197 ? -7.674 13.999 15.235 1.00 65.62 197 GLY A C 1
ATOM 1596 O O . GLY A 1 197 ? -6.711 14.139 15.984 1.00 65.62 197 GLY A O 1
ATOM 1597 N N . ASP A 1 198 ? -8.900 13.724 15.680 1.00 66.62 198 ASP A N 1
ATOM 1598 C CA . ASP A 1 198 ? -9.240 13.579 17.092 1.00 66.62 198 ASP A CA 1
ATOM 1599 C C . ASP A 1 198 ? -9.729 12.152 17.394 1.00 66.62 198 ASP A C 1
ATOM 1601 O O . ASP A 1 198 ? -10.430 11.512 16.598 1.00 66.62 198 ASP A O 1
ATOM 1605 N N . ILE A 1 199 ? -9.351 11.623 18.560 1.00 58.09 199 ILE A N 1
ATOM 1606 C CA . ILE A 1 199 ? -9.891 10.352 19.052 1.00 58.09 199 ILE A CA 1
ATOM 1607 C C . ILE A 1 199 ? -11.260 10.670 19.637 1.00 58.09 199 ILE A C 1
ATOM 1609 O O . ILE A 1 199 ? -11.443 10.778 20.846 1.00 58.09 199 ILE A O 1
ATOM 1613 N N . ARG A 1 200 ? -12.266 10.810 18.777 1.00 55.94 200 ARG A N 1
ATOM 1614 C CA . ARG A 1 200 ? -13.641 10.771 19.263 1.00 55.94 200 ARG A CA 1
ATOM 1615 C C . ARG A 1 200 ? -13.970 9.315 19.555 1.00 55.94 200 ARG A C 1
ATOM 1617 O O . ARG A 1 200 ? -14.210 8.539 18.635 1.00 55.94 200 ARG A O 1
ATOM 1624 N N . ASP A 1 201 ? -14.061 8.964 20.837 1.00 53.94 201 ASP A N 1
ATOM 1625 C CA . ASP A 1 201 ? -14.466 7.638 21.347 1.00 53.94 201 ASP A CA 1
ATOM 1626 C C . ASP A 1 201 ? -15.818 7.117 20.808 1.00 53.94 201 ASP A C 1
ATOM 1628 O O . ASP A 1 201 ? -16.239 5.999 21.113 1.00 53.94 201 ASP A O 1
ATOM 1632 N N . LYS A 1 202 ? -16.524 7.923 20.010 1.00 56.22 202 LYS A N 1
ATOM 1633 C CA . LYS A 1 202 ? -17.922 7.726 19.639 1.00 56.22 202 LYS A CA 1
ATOM 1634 C C . LYS A 1 202 ? -18.137 6.958 18.338 1.00 56.22 202 LYS A C 1
ATOM 1636 O O . LYS A 1 202 ? -19.243 6.474 18.136 1.00 56.22 202 LYS A O 1
ATOM 1641 N N . VAL A 1 203 ? -17.128 6.800 17.473 1.00 65.25 203 VAL A N 1
ATOM 1642 C CA . VAL A 1 203 ? -17.327 6.080 16.201 1.00 65.25 203 VAL A CA 1
ATOM 1643 C C . VAL A 1 203 ? -16.723 4.687 16.246 1.00 65.25 203 VAL A C 1
ATOM 1645 O O . VAL A 1 203 ? -15.510 4.481 16.334 1.00 65.25 203 VAL A O 1
ATOM 1648 N N . GLN A 1 204 ? -17.633 3.719 16.198 1.00 73.44 204 GLN A N 1
ATOM 1649 C CA . GLN A 1 204 ? -17.368 2.302 16.332 1.00 73.44 204 GLN A CA 1
ATOM 1650 C C . GLN A 1 204 ? -17.890 1.581 15.099 1.00 73.44 204 GLN A C 1
ATOM 1652 O O . GLN A 1 204 ? -19.061 1.693 14.747 1.00 73.44 204 GLN A O 1
ATOM 1657 N N . LEU A 1 205 ? -17.025 0.804 14.455 1.00 76.75 205 LEU A N 1
ATOM 1658 C CA . LEU A 1 205 ? -17.443 -0.092 13.387 1.00 76.75 205 LEU A CA 1
ATOM 165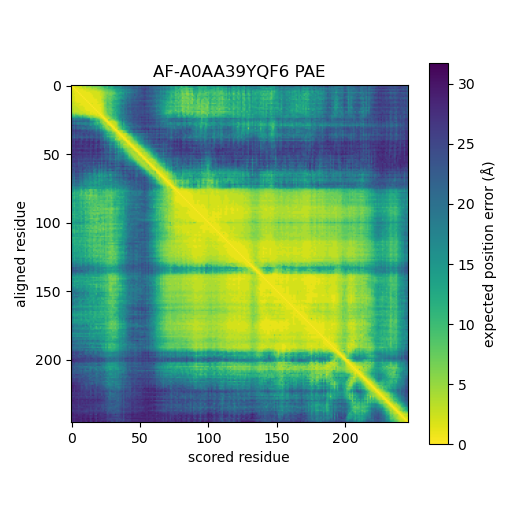9 C C . LEU A 1 205 ? -17.740 -1.463 13.990 1.00 76.75 205 LEU A C 1
ATOM 1661 O O . LEU A 1 205 ? -16.848 -2.083 14.578 1.00 76.75 205 LEU A O 1
ATOM 1665 N N . ARG A 1 206 ? -18.983 -1.931 13.832 1.00 76.75 206 ARG A N 1
ATOM 1666 C CA . ARG A 1 206 ? -19.384 -3.302 14.162 1.00 76.75 206 ARG A CA 1
ATOM 1667 C C . ARG A 1 206 ? -19.421 -4.122 12.882 1.00 76.75 206 ARG A C 1
ATOM 1669 O O . ARG A 1 206 ? -20.012 -3.722 11.883 1.00 76.75 206 ARG A O 1
ATOM 1676 N N . ILE A 1 207 ? -18.788 -5.286 12.910 1.00 76.50 207 ILE A N 1
ATOM 1677 C CA . ILE A 1 207 ? -18.788 -6.189 11.759 1.00 76.50 207 ILE A CA 1
ATOM 1678 C C . ILE A 1 207 ? -20.004 -7.088 11.848 1.00 76.50 207 ILE A C 1
ATOM 1680 O O . ILE A 1 207 ? -20.173 -7.803 12.840 1.00 76.50 207 ILE A O 1
ATOM 1684 N N . CYS A 1 208 ? -20.829 -7.052 10.801 1.00 75.06 208 CYS A N 1
ATOM 1685 C CA . CYS A 1 208 ? -21.990 -7.919 10.696 1.00 75.06 208 CYS A CA 1
ATOM 1686 C C . CYS A 1 208 ? -21.553 -9.389 10.721 1.00 75.06 208 CYS A C 1
ATOM 1688 O O . CYS A 1 208 ? -20.685 -9.803 9.948 1.00 75.06 208 CYS A O 1
ATOM 1690 N N . SER A 1 209 ? -22.181 -10.178 11.589 1.00 73.56 209 SER A N 1
ATOM 1691 C CA . SER A 1 209 ? -21.975 -11.624 11.682 1.00 73.56 209 SER A CA 1
ATOM 1692 C C . SER A 1 209 ? -22.450 -12.388 10.452 1.00 73.56 209 SER A C 1
ATOM 1694 O O . SER A 1 209 ? -21.847 -13.403 10.113 1.00 73.56 209 SER A O 1
ATOM 1696 N N . THR A 1 210 ? -23.475 -11.884 9.764 1.00 73.69 210 THR A N 1
ATOM 1697 C CA . THR A 1 210 ? -24.135 -12.572 8.649 1.00 73.69 210 THR A CA 1
ATOM 1698 C C . THR A 1 210 ? -23.426 -12.317 7.319 1.00 73.69 210 THR A C 1
ATOM 1700 O O . THR A 1 210 ? -22.849 -13.228 6.732 1.00 73.69 210 THR A O 1
ATOM 1703 N N . CYS A 1 211 ? -23.404 -11.067 6.846 1.00 70.44 211 CYS A N 1
ATOM 1704 C CA . CYS A 1 211 ? -22.850 -10.723 5.528 1.00 70.44 211 CYS A CA 1
ATOM 1705 C C . CYS A 1 211 ? -21.357 -10.403 5.536 1.00 70.44 211 CYS A C 1
ATOM 1707 O O . CYS A 1 211 ? -20.784 -10.210 4.465 1.00 70.44 211 CYS A O 1
ATOM 1709 N N . LYS A 1 212 ? -20.713 -10.336 6.712 1.00 67.44 212 LYS A N 1
ATOM 1710 C CA . LYS A 1 212 ? -19.255 -10.144 6.843 1.00 67.44 212 LYS A CA 1
ATOM 1711 C C . LYS A 1 212 ? -18.750 -8.887 6.120 1.00 67.44 212 LYS A C 1
ATOM 1713 O O . LYS A 1 212 ? -17.587 -8.803 5.737 1.00 67.44 212 LYS A O 1
ATOM 1718 N N . LYS A 1 213 ? -19.628 -7.906 5.910 1.00 67.00 213 LYS A N 1
ATOM 1719 C CA . LYS A 1 213 ? -19.301 -6.595 5.349 1.00 67.00 213 LYS A CA 1
ATOM 1720 C C . LYS A 1 213 ? -19.123 -5.595 6.494 1.00 67.00 213 LYS A C 1
ATOM 1722 O O . LYS A 1 213 ? -19.787 -5.729 7.528 1.00 67.00 213 LYS A O 1
ATOM 1727 N N . PRO A 1 214 ? -18.230 -4.601 6.345 1.00 60.50 214 PRO A N 1
ATOM 1728 C CA . PRO A 1 214 ? -18.197 -3.482 7.270 1.00 60.50 214 PRO A CA 1
ATOM 1729 C C . PRO A 1 214 ? -19.490 -2.680 7.097 1.00 60.50 214 PRO A C 1
ATOM 1731 O O . PRO A 1 214 ? -19.652 -2.009 6.083 1.00 60.50 214 PRO A O 1
ATOM 1734 N N . ASN A 1 215 ? -20.394 -2.741 8.073 1.00 62.06 215 ASN A N 1
ATOM 1735 C CA . ASN A 1 215 ? -21.451 -1.744 8.181 1.00 62.06 215 ASN A CA 1
ATOM 1736 C C . ASN A 1 215 ? -20.906 -0.601 9.031 1.00 62.06 215 ASN A C 1
ATOM 1738 O O . ASN A 1 215 ? -20.659 -0.753 10.231 1.00 62.06 215 ASN A O 1
ATOM 1742 N N . LEU A 1 216 ? -20.642 0.530 8.378 1.00 54.16 216 LEU A N 1
ATOM 1743 C CA . LEU A 1 216 ? -20.253 1.743 9.075 1.00 54.16 216 LEU A CA 1
ATOM 1744 C C . LEU A 1 216 ? -21.505 2.306 9.746 1.00 54.16 216 LEU A C 1
ATOM 1746 O O . LEU A 1 216 ? -22.334 2.938 9.100 1.00 54.16 216 LEU A O 1
ATOM 1750 N N . HIS A 1 217 ? -21.641 2.063 11.041 1.00 53.78 217 HIS A N 1
ATOM 1751 C CA . HIS A 1 217 ? -22.645 2.735 11.845 1.00 53.78 217 HIS A CA 1
ATOM 1752 C C . HIS A 1 217 ? -21.979 3.918 12.545 1.00 53.78 217 HIS A C 1
ATOM 1754 O O . HIS A 1 217 ? -21.073 3.751 13.362 1.00 53.78 217 HIS A O 1
ATOM 1760 N N . VAL A 1 218 ? -22.399 5.131 12.192 1.00 47.78 218 VAL A N 1
ATOM 1761 C CA . VAL A 1 218 ? -22.007 6.336 12.923 1.00 47.78 218 VAL A CA 1
ATOM 1762 C C . VAL A 1 218 ? -22.976 6.471 14.089 1.00 47.78 218 VAL A C 1
ATOM 1764 O O . VAL A 1 218 ? -24.135 6.824 13.896 1.00 47.78 218 VAL A O 1
ATOM 1767 N N . PHE A 1 219 ? -22.520 6.140 15.295 1.00 53.12 219 PHE A N 1
ATOM 1768 C CA . PHE A 1 219 ? -23.323 6.304 16.500 1.00 53.12 219 PHE A CA 1
ATOM 1769 C C . PHE A 1 219 ? -22.992 7.640 17.162 1.00 53.12 219 PHE A C 1
ATOM 1771 O O . PHE A 1 219 ? -21.849 7.910 17.531 1.00 53.12 219 PHE A O 1
ATOM 1778 N N . SER A 1 220 ? -24.009 8.469 17.360 1.00 45.06 220 SER A N 1
ATOM 1779 C CA . SER A 1 220 ? -23.903 9.639 18.226 1.00 45.06 220 SER A CA 1
ATOM 1780 C C . SER A 1 220 ? -24.280 9.218 19.642 1.00 45.06 220 SER A C 1
ATOM 1782 O O . SER A 1 220 ? -25.453 9.199 19.996 1.00 45.06 220 SER A O 1
ATOM 1784 N N . PHE A 1 221 ? -23.291 8.859 20.465 1.00 44.03 221 PHE A N 1
ATOM 1785 C CA . PHE A 1 221 ? -23.530 8.638 21.894 1.00 44.03 221 PHE A CA 1
ATOM 1786 C C . PHE A 1 221 ? -23.911 9.968 22.570 1.00 44.03 221 PHE A C 1
ATOM 1788 O O . PHE A 1 221 ? -23.048 10.827 22.818 1.00 44.03 221 PHE A O 1
ATOM 1795 N N . HIS A 1 222 ? -25.201 10.111 22.874 1.00 43.28 222 HIS A N 1
ATOM 1796 C CA . HIS A 1 222 ? -25.755 11.071 23.826 1.00 43.28 222 HIS A CA 1
ATOM 1797 C C . HIS A 1 222 ? -26.195 10.302 25.081 1.00 43.28 222 HIS A C 1
ATOM 1799 O O . HIS A 1 222 ? -27.347 9.911 25.195 1.00 43.28 222 HIS A O 1
ATOM 1805 N N . GLY A 1 223 ? -25.271 10.058 26.014 1.00 39.97 223 GLY A N 1
ATOM 1806 C CA . GLY A 1 223 ? -25.608 9.540 27.346 1.00 39.97 223 GLY A CA 1
ATOM 1807 C C . GLY A 1 223 ? -24.887 8.250 27.731 1.00 39.97 223 GLY A C 1
ATOM 1808 O O . GLY A 1 223 ? -24.776 7.305 26.954 1.00 39.97 223 GLY A O 1
ATOM 1809 N N . VAL A 1 224 ? -24.372 8.233 28.957 1.00 42.16 224 VAL A N 1
ATOM 1810 C CA . VAL A 1 224 ? -23.747 7.074 29.596 1.00 42.16 224 VAL A CA 1
ATOM 1811 C C . VAL A 1 224 ? -24.888 6.186 30.104 1.00 42.16 224 VAL A C 1
ATOM 1813 O O . VAL A 1 224 ? -25.510 6.532 31.100 1.00 42.16 224 VAL A O 1
ATOM 1816 N N . GLY A 1 225 ? -25.218 5.099 29.394 1.00 51.84 225 GLY A N 1
ATOM 1817 C CA . GLY A 1 225 ? -26.199 4.106 29.871 1.00 51.84 225 GLY A CA 1
ATOM 1818 C C . GLY A 1 225 ? -27.299 3.652 28.902 1.00 51.84 225 GLY A C 1
ATOM 1819 O O . GLY A 1 225 ? -28.215 2.975 29.347 1.00 51.84 225 GLY A O 1
ATOM 1820 N N . GLY A 1 226 ? -27.245 3.993 27.610 1.00 49.12 226 GLY A N 1
ATOM 1821 C CA . GLY A 1 226 ? -28.223 3.492 26.634 1.00 49.12 226 GLY A CA 1
ATOM 1822 C C . GLY A 1 226 ? -28.009 2.013 26.295 1.00 49.12 226 GLY A C 1
ATOM 1823 O O . GLY A 1 226 ? -26.965 1.653 25.748 1.00 49.12 226 GLY A O 1
ATOM 1824 N N . GLU A 1 227 ? -28.989 1.175 26.629 1.00 50.97 227 GLU A N 1
ATOM 1825 C CA . GLU A 1 227 ? -29.104 -0.216 26.183 1.00 50.97 227 GLU A CA 1
ATOM 1826 C C . GLU A 1 227 ? -29.309 -0.272 24.656 1.00 50.97 227 GLU A C 1
ATOM 1828 O O . GLU A 1 227 ? -29.879 0.636 24.048 1.00 50.97 227 GLU A O 1
ATOM 1833 N N . TRP A 1 228 ? -28.751 -1.298 24.014 1.00 52.41 228 TRP A N 1
ATOM 1834 C CA . TRP A 1 228 ? -28.594 -1.390 22.559 1.00 52.41 228 TRP A CA 1
ATOM 1835 C C . TRP A 1 228 ? -29.868 -1.897 21.865 1.00 52.41 228 TRP A C 1
ATOM 1837 O O . TRP A 1 228 ? -29.827 -2.921 21.185 1.00 52.41 228 TRP A O 1
ATOM 1847 N N . ASP A 1 229 ? -30.988 -1.194 22.001 1.00 45.03 229 ASP A N 1
ATOM 1848 C CA . ASP A 1 229 ? -32.246 -1.591 21.361 1.00 45.03 229 ASP A CA 1
ATOM 1849 C C . ASP A 1 229 ? -32.412 -0.902 20.003 1.00 45.03 229 ASP A C 1
ATOM 1851 O O . ASP A 1 229 ? -32.740 0.279 19.904 1.00 45.03 229 ASP A O 1
ATOM 1855 N N . GLY A 1 230 ? -32.140 -1.643 18.925 1.00 49.00 230 GLY A N 1
ATOM 1856 C CA . GLY A 1 230 ? -32.398 -1.181 17.558 1.00 49.00 230 GLY A CA 1
ATOM 1857 C C . GLY A 1 230 ? -31.416 -1.723 16.524 1.00 49.00 230 GLY A C 1
ATOM 1858 O O . GLY A 1 230 ? -30.641 -0.966 15.940 1.00 49.00 230 GLY A O 1
ATOM 1859 N N . MET A 1 231 ? -31.427 -3.037 16.281 1.00 48.69 231 MET A N 1
ATOM 1860 C CA . MET A 1 231 ? -30.599 -3.661 15.236 1.00 48.69 231 MET A CA 1
ATOM 1861 C C . MET A 1 231 ? -31.377 -4.576 14.279 1.00 48.69 231 MET A C 1
ATOM 1863 O O . MET A 1 231 ? -30.830 -5.542 13.763 1.00 48.69 231 MET A O 1
ATOM 1867 N N . GLU A 1 232 ? -32.624 -4.235 13.956 1.00 53.53 232 GLU A N 1
ATOM 1868 C CA . GLU A 1 232 ? -33.421 -4.986 12.965 1.00 53.53 232 GLU A CA 1
ATOM 1869 C C . GLU A 1 232 ? -33.038 -4.679 11.496 1.00 53.53 232 GLU A C 1
ATOM 1871 O O . GLU A 1 232 ? -33.524 -5.307 10.561 1.00 53.53 232 GLU A O 1
ATOM 1876 N N . GLY A 1 233 ? -32.115 -3.743 11.244 1.00 50.53 233 GLY A N 1
ATOM 1877 C CA . GLY A 1 233 ? -31.820 -3.261 9.885 1.00 50.53 233 GLY A CA 1
ATOM 1878 C C . GLY A 1 233 ? -30.803 -4.063 9.061 1.00 50.53 233 GLY A C 1
ATOM 1879 O O . GLY A 1 233 ? -30.619 -3.769 7.880 1.00 50.53 233 GLY A O 1
ATOM 1880 N N . CYS A 1 234 ? -30.092 -5.043 9.633 1.00 51.81 234 CYS A N 1
ATOM 1881 C CA . CYS A 1 234 ? -29.073 -5.771 8.863 1.00 51.81 234 CYS A CA 1
ATOM 1882 C C . CYS A 1 234 ? -29.651 -6.944 8.056 1.00 51.81 234 CYS A C 1
ATOM 1884 O O . CYS A 1 234 ? -29.051 -7.344 7.055 1.00 51.81 234 CYS A O 1
ATOM 1886 N N . GLU A 1 235 ? -30.801 -7.482 8.466 1.00 52.09 235 GLU A N 1
ATOM 1887 C CA . GLU A 1 235 ? -31.427 -8.633 7.808 1.00 52.09 235 GLU A CA 1
ATOM 1888 C C . GLU A 1 235 ? -31.981 -8.267 6.426 1.00 52.09 235 GLU A C 1
ATOM 1890 O O . GLU A 1 235 ? -31.771 -9.010 5.470 1.00 52.09 235 GLU A O 1
ATOM 1895 N N . SER A 1 236 ? -32.563 -7.074 6.267 1.00 54.34 236 SER A N 1
ATOM 1896 C CA . SER A 1 236 ? -33.121 -6.626 4.983 1.00 54.34 236 SER A CA 1
ATOM 1897 C C . SER A 1 236 ? -32.055 -6.230 3.949 1.00 54.34 236 SER A C 1
ATOM 1899 O O . SER A 1 236 ? -32.238 -6.465 2.758 1.00 54.34 236 SER A O 1
ATOM 1901 N N . SER A 1 237 ? -30.909 -5.691 4.381 1.00 51.09 237 SER A N 1
ATOM 1902 C CA . SER A 1 237 ? -29.805 -5.290 3.486 1.00 51.09 237 SER A CA 1
ATOM 1903 C C . SER A 1 237 ? -28.890 -6.459 3.082 1.00 51.09 237 SER A C 1
ATOM 1905 O O . SER A 1 237 ? -28.313 -6.467 1.992 1.00 51.09 237 SER A O 1
ATOM 1907 N N . CYS A 1 238 ? -28.769 -7.489 3.928 1.00 48.28 238 CYS A N 1
ATOM 1908 C CA . CYS A 1 238 ? -27.895 -8.634 3.659 1.00 48.28 238 CYS A CA 1
ATOM 1909 C C . CYS A 1 238 ? -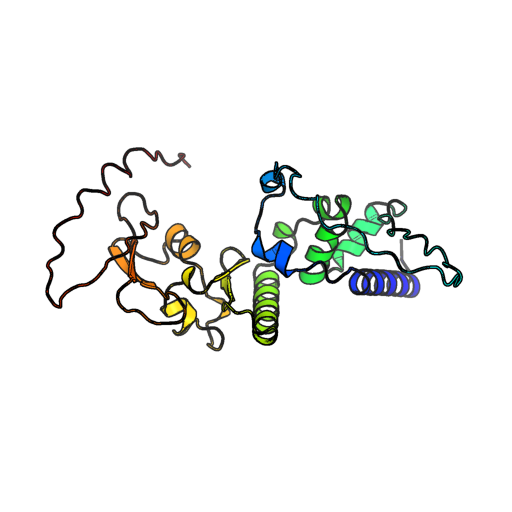28.593 -9.812 2.953 1.00 48.28 238 CYS A C 1
ATOM 1911 O O . CYS A 1 238 ? -27.899 -10.706 2.469 1.00 48.28 238 CYS A O 1
ATOM 1913 N N . ALA A 1 239 ? -29.921 -9.770 2.794 1.00 45.94 239 ALA A N 1
ATOM 1914 C CA . ALA A 1 239 ? -30.715 -10.792 2.102 1.00 45.94 239 ALA A CA 1
ATOM 1915 C C . ALA A 1 239 ? -30.457 -10.909 0.580 1.00 45.94 239 ALA A C 1
ATOM 1917 O O . ALA A 1 239 ? -30.879 -11.884 -0.033 1.00 45.94 239 ALA A O 1
ATOM 1918 N N . GLY A 1 240 ? -29.750 -9.958 -0.044 1.00 40.19 240 GLY A N 1
ATOM 1919 C CA . GLY A 1 240 ? -29.518 -9.944 -1.498 1.00 40.19 240 GLY A CA 1
ATOM 1920 C C . GLY A 1 240 ? -28.143 -10.425 -1.979 1.00 40.19 240 GLY A C 1
ATOM 1921 O O . GLY A 1 240 ? -27.888 -10.394 -3.180 1.00 40.19 240 GLY A O 1
ATOM 1922 N N . TYR A 1 241 ? -27.222 -10.817 -1.091 1.00 34.97 241 TYR A N 1
ATOM 1923 C CA . TYR A 1 241 ? -25.842 -11.134 -1.487 1.00 34.97 241 TYR A CA 1
ATOM 1924 C C . TYR A 1 241 ? -25.578 -12.642 -1.464 1.00 34.97 241 TYR A C 1
ATOM 1926 O O . TYR A 1 241 ? -25.102 -13.192 -0.473 1.00 34.97 241 TYR A O 1
ATOM 1934 N N . ILE A 1 242 ? -25.872 -13.306 -2.582 1.00 33.09 242 ILE A N 1
ATOM 1935 C CA . ILE A 1 242 ? -25.430 -14.678 -2.844 1.00 33.09 242 ILE A CA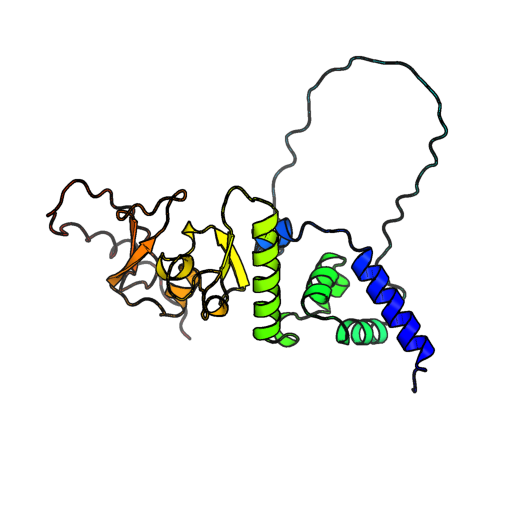 1
ATOM 1936 C C . ILE A 1 242 ? -23.920 -14.615 -3.104 1.00 33.09 242 ILE A C 1
ATOM 1938 O O . ILE A 1 242 ? -23.473 -13.983 -4.061 1.00 33.09 242 ILE A O 1
ATOM 1942 N N . ALA A 1 243 ? -23.117 -15.207 -2.220 1.00 34.31 243 ALA A N 1
ATOM 1943 C CA . ALA A 1 243 ? -21.690 -15.377 -2.476 1.00 34.31 243 ALA A CA 1
ATOM 1944 C C . ALA A 1 243 ? -21.504 -16.296 -3.701 1.00 34.31 243 ALA A C 1
ATOM 1946 O O . ALA A 1 243 ? -22.219 -17.297 -3.792 1.00 34.31 243 ALA A O 1
ATOM 1947 N N . PRO A 1 244 ? -20.581 -15.999 -4.636 1.00 30.06 244 PRO A N 1
ATOM 1948 C CA . PRO A 1 244 ? -20.232 -16.960 -5.674 1.00 30.06 244 PRO A CA 1
ATOM 1949 C C . PRO A 1 244 ? -19.694 -18.225 -4.999 1.00 30.06 244 PRO A C 1
ATOM 1951 O O . PRO A 1 244 ? -18.863 -18.134 -4.093 1.00 30.06 244 PRO A O 1
ATOM 1954 N N . ALA A 1 245 ? -20.229 -19.378 -5.397 1.00 30.42 245 ALA A N 1
ATOM 1955 C CA . ALA A 1 245 ? -19.734 -20.672 -4.953 1.00 30.42 245 ALA A CA 1
ATOM 1956 C C . ALA A 1 245 ? -18.273 -20.835 -5.407 1.00 30.42 245 ALA A C 1
ATOM 1958 O O . ALA A 1 245 ? -17.959 -20.518 -6.557 1.00 30.42 245 ALA A O 1
ATOM 1959 N N . GLU A 1 246 ? -17.410 -21.266 -4.484 1.00 37.59 246 GLU A N 1
ATOM 1960 C CA . GLU A 1 246 ? -16.057 -21.756 -4.792 1.00 37.59 246 GLU A CA 1
ATOM 1961 C C . GLU A 1 246 ? -16.120 -23.112 -5.502 1.00 37.59 246 GLU A C 1
ATOM 1963 O O . GLU A 1 246 ? -17.000 -23.929 -5.134 1.00 37.59 246 GLU A O 1
#

Radius of gyration: 25.2 Å; Cα contacts (8 Å, |Δi|>4): 225; chains: 1; bounding box: 65×66×61 Å

Sequence (246 aa):
MDVDDATLSRISRGISDLIRRLPEVSLERQWWYGAHPDDYALEPAEHQNSLAATGTTLSTMDATKQVNTRPSPPSDLPPELLLTILDYLDYPAAIKAQAVCRTFYHMISLETRFTRDDRRELMLRAEQKFQRYQHPQAMFACFKCFRFLPMSGFGVSQVSGDRGKHQVYAGRRFCLRCGVSRWHYRPGQIVKLFLDGDIRDKVQLRICSTCKKPNLHVFSFHGVGGEWDGMEGCESSCAGYIAPAE

Organism: NCBI:txid92897